Protein AF-A0A1C3NW11-F1 (afdb_monomer)

Organism: NCBI:txid1839754

Sequence (245 aa):
MGSASTLVVVQAPRAPGQPPSPARSGRFVLVGNVAFMTNDHLDEQGNGALAIGLLNRHRTLSWVVPQPGGADSVARKGLLDLLPDRVLLACLQLGLAVVVLALWRARRLGPPVPEPLPVVVRAAETVEGRGRLYAAAQARDLAAATLRAAERGRLTERLGLPAQARPTRPGDAGQPEPDPTALVASVATRTGRSPVEIRSLLYGSGMSQDTPTTGGMIPTEGVSDEALVALVDQLDALDRQVAAG

Structure (mmCIF, N/CA/C/O backbone):
data_AF-A0A1C3NW11-F1
#
_entry.id   AF-A0A1C3NW11-F1
#
loop_
_atom_site.group_PDB
_atom_site.id
_atom_site.type_symbol
_atom_site.label_atom_id
_atom_site.label_alt_id
_atom_site.label_comp_id
_atom_site.label_asym_id
_atom_site.label_entity_id
_atom_site.label_seq_id
_atom_site.pdbx_PDB_ins_code
_atom_site.Cartn_x
_atom_site.Cartn_y
_atom_site.Cartn_z
_atom_site.occupancy
_atom_site.B_iso_or_equiv
_atom_site.auth_seq_id
_atom_site.auth_comp_id
_atom_site.auth_asym_id
_atom_site.auth_atom_id
_atom_site.pdbx_PDB_model_num
ATOM 1 N N . MET A 1 1 ? 22.819 -30.435 -37.097 1.00 40.03 1 MET A N 1
ATOM 2 C CA . MET A 1 1 ? 23.573 -29.165 -36.993 1.00 40.03 1 MET A CA 1
ATOM 3 C C . MET A 1 1 ? 23.798 -28.669 -38.413 1.00 40.03 1 MET A C 1
ATOM 5 O O . MET A 1 1 ? 24.207 -29.462 -39.249 1.00 40.03 1 MET A O 1
ATOM 9 N N . GLY A 1 2 ? 23.323 -27.460 -38.721 1.00 36.84 2 GLY A N 1
ATOM 10 C CA . GLY A 1 2 ? 22.972 -27.026 -40.079 1.00 36.84 2 GLY A CA 1
ATOM 11 C C . GLY A 1 2 ? 24.163 -26.811 -41.014 1.00 36.84 2 GLY A C 1
ATOM 12 O O . GLY A 1 2 ? 25.100 -26.099 -40.672 1.00 36.84 2 GLY A O 1
ATOM 13 N N . SER A 1 3 ? 24.088 -27.398 -42.211 1.00 37.81 3 SER A N 1
ATOM 14 C CA . SER A 1 3 ? 24.971 -27.072 -43.335 1.00 37.81 3 SER A CA 1
ATOM 15 C C . SER A 1 3 ? 24.610 -25.680 -43.851 1.00 37.81 3 SER A C 1
ATOM 17 O O . SER A 1 3 ? 23.589 -25.500 -44.512 1.00 37.81 3 SER A O 1
ATOM 19 N N . ALA A 1 4 ? 25.423 -24.683 -43.512 1.00 37.38 4 ALA A N 1
ATOM 20 C CA . ALA A 1 4 ? 25.338 -23.360 -44.109 1.00 37.38 4 ALA A CA 1
ATOM 21 C C . ALA A 1 4 ? 26.010 -23.415 -45.487 1.00 37.38 4 ALA A C 1
ATOM 23 O O . ALA A 1 4 ? 27.235 -23.396 -45.600 1.00 37.38 4 ALA A O 1
ATOM 24 N N . SER A 1 5 ? 25.205 -23.526 -46.544 1.00 36.78 5 SER A N 1
ATOM 25 C CA . SER A 1 5 ? 25.676 -23.324 -47.913 1.00 36.78 5 SER A CA 1
ATOM 26 C C . SER A 1 5 ? 26.014 -21.845 -48.100 1.00 36.78 5 SER A C 1
ATOM 28 O O . SER A 1 5 ? 25.149 -21.027 -48.407 1.00 36.78 5 SER A O 1
ATOM 30 N N . THR A 1 6 ? 27.272 -21.482 -47.867 1.00 44.41 6 THR A N 1
ATOM 31 C CA . THR A 1 6 ? 27.741 -20.101 -48.011 1.00 44.41 6 THR A CA 1
ATOM 32 C C . THR A 1 6 ? 28.197 -19.866 -49.448 1.00 44.41 6 THR A C 1
ATOM 34 O O . THR A 1 6 ? 29.311 -20.209 -49.837 1.00 44.41 6 THR A O 1
ATOM 37 N N . LEU A 1 7 ? 27.325 -19.261 -50.254 1.00 40.53 7 LEU A N 1
ATOM 38 C CA . LEU A 1 7 ? 27.676 -18.728 -51.568 1.00 40.53 7 LEU A CA 1
ATOM 39 C C . LEU A 1 7 ? 28.425 -17.398 -51.372 1.00 40.53 7 LEU A C 1
ATOM 41 O O . LEU A 1 7 ? 27.804 -16.350 -51.211 1.00 40.53 7 LEU A O 1
ATOM 45 N N . VAL A 1 8 ? 29.760 -17.423 -51.378 1.00 47.06 8 VAL A N 1
ATOM 46 C CA . VAL A 1 8 ? 30.560 -16.187 -51.364 1.00 47.06 8 VAL A CA 1
ATOM 47 C C . VAL A 1 8 ? 30.744 -15.700 -52.800 1.00 47.06 8 VAL A C 1
ATOM 49 O O . VAL A 1 8 ? 31.623 -16.162 -53.524 1.00 47.06 8 VAL A O 1
ATOM 52 N N . VAL A 1 9 ? 29.913 -14.748 -53.225 1.00 47.38 9 VAL A N 1
ATOM 53 C CA . VAL A 1 9 ? 30.152 -13.984 -54.458 1.00 47.38 9 VAL A CA 1
ATOM 54 C C . VAL A 1 9 ? 30.923 -12.727 -54.079 1.00 47.38 9 VAL A C 1
ATOM 56 O O . VAL A 1 9 ? 30.343 -11.738 -53.640 1.00 47.38 9 VAL A O 1
ATOM 59 N N . VAL A 1 10 ? 32.245 -12.761 -54.243 1.00 47.94 10 VAL A N 1
ATOM 60 C CA . VAL A 1 10 ? 33.072 -11.554 -54.130 1.00 47.94 10 VAL A CA 1
ATOM 61 C C . VAL A 1 10 ? 32.900 -10.749 -55.416 1.00 47.94 10 VAL A C 1
ATOM 63 O O . VAL A 1 10 ? 33.497 -11.062 -56.446 1.00 47.94 10 VAL A O 1
ATOM 66 N N . GLN A 1 11 ? 32.059 -9.716 -55.382 1.00 49.75 11 GLN A N 1
ATOM 67 C CA . GLN A 1 11 ? 32.079 -8.690 -56.422 1.00 49.75 11 GLN A CA 1
ATOM 68 C C . GLN A 1 11 ? 33.312 -7.806 -56.209 1.00 49.75 11 GLN A C 1
ATOM 70 O O . GLN A 1 11 ? 33.545 -7.312 -55.108 1.00 49.75 11 GLN A O 1
ATOM 75 N N . ALA A 1 12 ? 34.120 -7.625 -57.257 1.00 48.25 12 ALA A N 1
ATOM 76 C CA . ALA A 1 12 ? 35.279 -6.738 -57.206 1.00 48.25 12 ALA A CA 1
ATOM 77 C C . ALA A 1 12 ? 34.855 -5.303 -56.820 1.00 48.25 12 ALA A C 1
ATOM 79 O O . ALA A 1 12 ? 33.779 -4.860 -57.238 1.00 48.25 12 ALA A O 1
ATOM 80 N N . PRO A 1 13 ? 35.679 -4.567 -56.050 1.00 44.88 13 PRO A N 1
ATOM 81 C CA . PRO A 1 13 ? 35.348 -3.219 -55.600 1.00 44.88 13 PRO A CA 1
ATOM 82 C C . PRO A 1 13 ? 35.091 -2.286 -56.791 1.00 44.88 13 PRO A C 1
ATOM 84 O O . PRO A 1 13 ? 35.867 -2.224 -57.746 1.00 44.88 13 PRO A O 1
ATOM 87 N N . ARG A 1 14 ? 33.963 -1.572 -56.736 1.00 51.31 14 ARG A N 1
ATOM 88 C CA . ARG A 1 14 ? 33.485 -0.660 -57.780 1.00 51.31 14 ARG A CA 1
ATOM 89 C C . ARG A 1 14 ? 34.053 0.740 -57.548 1.00 51.31 14 ARG A C 1
ATOM 91 O O . ARG A 1 14 ? 33.869 1.297 -56.472 1.00 51.31 14 ARG A O 1
ATOM 98 N N . ALA A 1 15 ? 34.666 1.340 -58.565 1.00 49.28 15 ALA A N 1
ATOM 99 C CA . ALA A 1 15 ? 34.925 2.778 -58.560 1.00 49.28 15 ALA A CA 1
ATOM 100 C C . ALA A 1 15 ? 33.611 3.546 -58.839 1.00 49.28 15 ALA A C 1
ATOM 102 O O . ALA A 1 15 ? 32.848 3.138 -59.728 1.00 49.28 15 ALA A O 1
ATOM 103 N N . PRO A 1 16 ? 33.306 4.630 -58.103 1.00 49.56 16 PRO A N 1
ATOM 104 C CA . PRO A 1 16 ? 32.099 5.420 -58.337 1.00 49.56 16 PRO A CA 1
ATOM 105 C C . PRO A 1 16 ? 32.118 6.022 -59.753 1.00 49.56 16 PRO A C 1
ATOM 107 O O . PRO A 1 16 ? 33.090 6.656 -60.147 1.00 49.56 16 PRO A O 1
ATOM 110 N N . GLY A 1 17 ? 31.049 5.796 -60.527 1.00 62.94 17 GLY A N 1
ATOM 111 C CA . GLY A 1 17 ? 30.887 6.318 -61.895 1.00 62.94 17 GLY A CA 1
ATOM 112 C C . GLY A 1 17 ? 31.085 5.310 -63.037 1.00 62.94 17 GLY A C 1
ATOM 113 O O . GLY A 1 17 ? 30.777 5.635 -64.180 1.00 62.94 17 GLY A O 1
ATOM 114 N N . GLN A 1 18 ? 31.524 4.075 -62.767 1.00 60.81 18 GLN A N 1
ATOM 115 C CA . GLN A 1 18 ? 31.670 3.067 -63.826 1.00 60.81 18 GLN A CA 1
ATOM 116 C C . GLN A 1 18 ? 30.289 2.499 -64.249 1.00 60.81 18 GLN A C 1
ATOM 118 O O . GLN A 1 18 ? 29.561 1.984 -63.378 1.00 60.81 18 GLN A O 1
ATOM 123 N N . PRO A 1 19 ? 29.914 2.529 -65.549 1.00 64.62 19 PRO A N 1
ATOM 124 C CA . PRO A 1 19 ? 28.723 1.834 -66.043 1.00 64.62 19 PRO A CA 1
ATOM 125 C C . PRO A 1 19 ? 28.834 0.326 -65.761 1.00 64.62 19 PRO A C 1
ATOM 127 O O . PRO A 1 19 ? 29.953 -0.194 -65.663 1.00 64.62 19 PRO A O 1
ATOM 130 N N . PRO A 1 20 ? 27.707 -0.392 -65.580 1.00 62.56 20 PRO A N 1
ATOM 131 C CA . PRO A 1 20 ? 27.746 -1.831 -65.350 1.00 62.56 20 PRO A CA 1
ATOM 132 C C . PRO A 1 20 ? 28.526 -2.487 -66.491 1.00 62.56 20 PRO A C 1
ATOM 134 O O . PRO A 1 20 ? 28.159 -2.367 -67.657 1.00 62.56 20 PRO A O 1
ATOM 137 N N . SER A 1 21 ? 29.639 -3.145 -66.156 1.00 57.56 21 SER A N 1
ATOM 138 C CA . SER A 1 21 ? 30.329 -3.978 -67.138 1.00 57.56 21 SER A CA 1
ATOM 139 C C . SER A 1 21 ? 29.354 -5.073 -67.577 1.00 57.56 21 SER A C 1
ATOM 141 O O . SER A 1 21 ? 28.664 -5.618 -66.708 1.00 57.56 21 SER A O 1
ATOM 143 N N . PRO A 1 22 ? 29.272 -5.410 -68.878 1.00 59.81 22 PRO A N 1
ATOM 144 C CA . PRO A 1 22 ? 28.479 -6.552 -69.315 1.00 59.81 22 PRO A CA 1
ATOM 145 C C . PRO A 1 22 ? 28.893 -7.763 -68.479 1.00 59.81 22 PRO A C 1
ATOM 147 O O . PRO A 1 22 ? 30.085 -7.925 -68.198 1.00 59.81 22 PRO A O 1
ATOM 150 N N . ALA A 1 23 ? 27.914 -8.554 -68.027 1.00 61.38 23 ALA A N 1
ATOM 151 C CA . ALA A 1 23 ? 28.154 -9.732 -67.206 1.00 61.38 23 ALA A CA 1
ATOM 152 C C . ALA A 1 23 ? 29.235 -10.581 -67.882 1.00 61.38 23 ALA A C 1
ATOM 154 O O . ALA A 1 23 ? 28.987 -11.224 -68.902 1.00 61.38 23 ALA A O 1
ATOM 155 N N . ARG A 1 24 ? 30.469 -10.529 -67.364 1.00 58.72 24 ARG A N 1
ATOM 156 C CA . ARG A 1 24 ? 31.527 -11.395 -67.874 1.00 58.72 24 ARG A CA 1
ATOM 157 C C . ARG A 1 24 ? 31.055 -12.811 -67.609 1.00 58.72 24 ARG A C 1
ATOM 159 O O . ARG A 1 24 ? 30.696 -13.132 -66.477 1.00 58.72 24 ARG A O 1
ATOM 166 N N . SER A 1 25 ? 31.053 -13.642 -68.643 1.00 61.06 25 SER A N 1
ATOM 167 C CA . SER A 1 25 ? 30.819 -15.074 -68.517 1.00 61.06 25 SER A CA 1
ATOM 168 C C . SER A 1 25 ? 31.905 -15.666 -67.613 1.00 61.06 25 SER A C 1
ATOM 170 O O . SER A 1 25 ? 33.011 -15.971 -68.059 1.00 61.06 25 SER A O 1
ATOM 172 N N . GLY A 1 26 ? 31.614 -15.741 -66.318 1.00 66.38 26 GLY A N 1
ATOM 173 C CA . GLY A 1 26 ? 32.449 -16.357 -65.300 1.00 66.38 26 GLY A CA 1
ATOM 174 C C . GLY A 1 26 ? 31.876 -17.716 -64.934 1.00 66.38 26 GLY A C 1
ATOM 175 O O . GLY A 1 26 ? 30.660 -17.897 -64.881 1.00 66.38 26 GLY A O 1
ATOM 176 N N . ARG A 1 27 ? 32.746 -18.693 -64.690 1.00 65.69 27 ARG A N 1
ATOM 177 C CA . ARG A 1 27 ? 32.327 -19.973 -64.122 1.00 65.69 27 ARG A CA 1
ATOM 178 C C . ARG A 1 27 ? 32.244 -19.812 -62.608 1.00 65.69 27 ARG A C 1
ATOM 180 O O . ARG A 1 27 ? 33.248 -19.493 -61.981 1.00 65.69 27 ARG A O 1
ATOM 187 N N . PHE A 1 28 ? 31.073 -20.071 -62.042 1.00 71.31 28 PHE A N 1
ATOM 188 C CA . PHE A 1 28 ? 30.886 -20.165 -60.599 1.00 71.31 28 PHE A CA 1
ATOM 189 C C . PHE A 1 28 ? 30.916 -21.635 -60.196 1.00 71.31 28 PHE A C 1
ATOM 191 O O . PHE A 1 28 ? 30.210 -22.457 -60.780 1.00 71.31 28 PHE A O 1
ATOM 198 N N . VAL A 1 29 ? 31.759 -21.970 -59.224 1.00 74.06 29 VAL A N 1
ATOM 199 C CA . VAL A 1 29 ? 31.780 -23.294 -58.600 1.00 74.06 29 VAL A CA 1
ATOM 200 C C . VAL A 1 29 ? 31.130 -23.141 -57.235 1.00 74.06 29 VAL A C 1
ATOM 202 O O . VAL A 1 29 ? 31.659 -22.441 -56.375 1.00 74.06 29 VAL A O 1
ATOM 205 N N . LEU A 1 30 ? 29.962 -23.755 -57.055 1.00 78.44 30 LEU A N 1
ATOM 206 C CA . LEU A 1 30 ? 29.310 -23.815 -55.754 1.00 78.44 30 LEU A CA 1
ATOM 207 C C . LEU A 1 30 ? 29.921 -24.969 -54.964 1.00 78.44 30 LEU A C 1
ATOM 209 O O . LEU A 1 30 ? 29.835 -26.127 -55.372 1.00 78.44 30 LEU A O 1
ATOM 213 N N . VAL A 1 31 ? 30.527 -24.642 -53.831 1.00 78.38 31 VAL A N 1
ATOM 214 C CA . VAL A 1 31 ? 31.065 -25.623 -52.895 1.00 78.38 31 VAL A CA 1
ATOM 215 C C . VAL A 1 31 ? 30.057 -25.781 -51.762 1.00 78.38 31 VAL A C 1
ATOM 217 O O . VAL A 1 31 ? 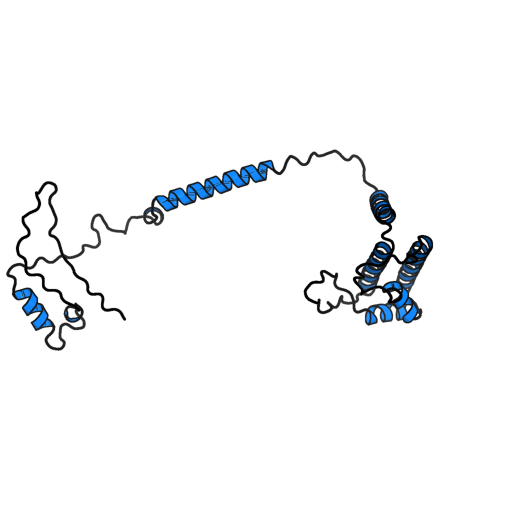29.762 -24.825 -51.051 1.00 78.38 31 VAL A O 1
ATOM 220 N N . GLY A 1 32 ? 29.499 -26.985 -51.614 1.00 79.00 32 GLY A N 1
ATOM 221 C CA . GLY A 1 32 ? 28.473 -27.262 -50.603 1.00 79.00 32 GLY A CA 1
ATOM 222 C C . GLY A 1 32 ? 29.004 -27.248 -49.168 1.00 79.00 32 GLY A C 1
ATOM 223 O O . GLY A 1 32 ? 28.256 -26.938 -48.246 1.00 79.00 32 GLY A O 1
ATOM 224 N N . ASN A 1 33 ? 30.293 -27.550 -48.986 1.00 81.38 33 ASN A N 1
ATOM 225 C CA . ASN A 1 33 ? 30.964 -27.535 -47.693 1.00 81.38 33 ASN A CA 1
ATOM 226 C C . ASN A 1 33 ? 32.426 -27.099 -47.859 1.00 81.38 33 ASN A C 1
ATOM 228 O O . ASN A 1 33 ? 33.166 -27.704 -48.629 1.00 81.38 33 ASN A O 1
ATOM 232 N N . VAL A 1 34 ? 32.832 -26.063 -47.128 1.00 82.12 34 VAL A N 1
ATOM 233 C CA . VAL A 1 34 ? 34.192 -25.496 -47.158 1.00 82.12 34 VAL A CA 1
ATOM 234 C C . VAL A 1 34 ? 35.112 -26.061 -46.069 1.00 82.12 34 VAL A C 1
ATOM 236 O O . VAL A 1 34 ? 36.268 -25.659 -45.992 1.00 82.12 34 VAL A O 1
ATOM 239 N N . ALA A 1 35 ? 34.635 -26.998 -45.241 1.00 83.75 35 ALA A N 1
ATOM 240 C CA . ALA A 1 35 ? 35.405 -27.586 -44.141 1.00 83.75 35 ALA A CA 1
ATOM 241 C C . ALA A 1 35 ? 36.703 -28.260 -44.612 1.00 83.75 35 ALA A C 1
ATOM 243 O O . ALA A 1 35 ? 37.714 -28.157 -43.938 1.00 83.75 35 ALA A O 1
ATOM 244 N N . PHE A 1 36 ? 36.723 -28.860 -45.806 1.00 83.56 36 PHE A N 1
ATOM 245 C CA . PHE A 1 36 ? 37.946 -29.458 -46.361 1.00 83.56 36 PHE A CA 1
ATOM 246 C C . PHE A 1 36 ? 39.063 -28.431 -46.648 1.00 83.56 36 PHE A C 1
ATOM 248 O O . PHE A 1 36 ? 40.200 -28.812 -46.908 1.00 83.56 36 PHE A O 1
ATOM 255 N N . MET A 1 37 ? 38.742 -27.131 -46.643 1.00 83.56 37 MET A N 1
ATOM 256 C CA . MET A 1 37 ? 39.686 -26.032 -46.869 1.00 83.56 37 MET A CA 1
ATOM 257 C C . MET A 1 37 ? 40.155 -25.379 -45.556 1.00 83.56 37 MET A C 1
ATOM 259 O O . MET A 1 37 ? 40.847 -24.362 -45.610 1.00 83.56 37 MET A O 1
ATOM 263 N N . THR A 1 38 ? 39.766 -25.905 -44.387 1.00 84.00 38 THR A N 1
ATOM 264 C CA . THR A 1 38 ? 40.255 -25.426 -43.085 1.00 84.00 38 THR A CA 1
ATOM 265 C C . THR A 1 38 ? 41.542 -26.144 -42.688 1.00 84.00 38 THR A C 1
ATOM 267 O O . THR A 1 38 ? 41.811 -27.258 -43.134 1.00 84.00 38 THR A O 1
ATOM 270 N N . ASN A 1 39 ? 42.342 -25.504 -41.828 1.00 85.19 39 ASN A N 1
ATOM 271 C CA . ASN A 1 39 ? 43.624 -26.053 -41.368 1.00 85.19 39 ASN A CA 1
ATOM 272 C C . ASN A 1 39 ? 43.483 -27.439 -40.723 1.00 85.19 39 ASN A C 1
ATOM 274 O O . ASN A 1 39 ? 44.405 -28.237 -40.818 1.00 85.19 39 ASN A O 1
ATOM 278 N N . ASP A 1 40 ? 42.333 -27.715 -40.108 1.00 87.69 40 ASP A N 1
ATOM 279 C CA . ASP A 1 40 ? 42.090 -28.947 -39.360 1.00 87.69 40 ASP A CA 1
ATOM 280 C C . ASP A 1 40 ? 41.889 -30.180 -40.254 1.00 87.69 40 ASP A C 1
ATOM 282 O O . ASP A 1 40 ? 42.031 -31.289 -39.765 1.00 87.69 40 ASP A O 1
ATOM 286 N N . HIS A 1 41 ? 41.501 -30.008 -41.526 1.00 87.75 41 HIS A N 1
ATOM 287 C CA . HIS A 1 41 ? 41.124 -31.126 -42.414 1.00 87.75 41 HIS A CA 1
ATOM 288 C C . HIS A 1 41 ? 41.925 -31.140 -43.726 1.00 87.75 41 HIS A C 1
ATOM 290 O O . HIS A 1 41 ? 41.585 -31.874 -44.657 1.00 87.75 41 HIS A O 1
ATOM 296 N N . LEU A 1 42 ? 42.952 -30.297 -43.858 1.00 87.50 42 LEU A N 1
ATOM 297 C CA . LEU A 1 42 ? 43.646 -30.081 -45.131 1.00 87.50 42 LEU A CA 1
ATOM 298 C C . LEU A 1 42 ? 44.524 -31.275 -45.544 1.00 87.50 42 LEU A C 1
ATOM 300 O O . LEU A 1 42 ? 44.669 -31.563 -46.736 1.00 87.50 42 LEU A O 1
ATOM 304 N N . ASP A 1 43 ? 45.117 -31.954 -44.569 1.00 89.00 43 ASP A N 1
ATOM 305 C CA . ASP A 1 43 ? 45.996 -33.115 -44.730 1.00 89.00 43 ASP A CA 1
ATOM 306 C C . ASP A 1 43 ? 45.233 -34.447 -44.815 1.00 89.00 43 ASP A C 1
ATOM 308 O O . ASP A 1 43 ? 45.801 -35.479 -45.180 1.00 89.00 43 ASP A O 1
ATOM 312 N N . GLU A 1 44 ? 43.925 -34.427 -44.573 1.00 90.44 44 GLU A N 1
ATOM 313 C CA . GLU A 1 44 ? 43.071 -35.605 -44.641 1.00 90.44 44 GLU A CA 1
ATOM 314 C C . GLU A 1 44 ? 42.623 -35.918 -46.075 1.00 90.44 44 GLU A C 1
ATOM 316 O O . GLU A 1 44 ? 42.272 -35.027 -46.845 1.00 90.44 44 GLU A O 1
ATOM 321 N N . GLN A 1 45 ? 42.579 -37.209 -46.431 1.00 84.81 45 GLN A N 1
ATOM 322 C CA . GLN A 1 45 ? 41.862 -37.757 -47.603 1.00 84.81 45 GLN A CA 1
ATOM 323 C C . GLN A 1 45 ? 42.136 -37.062 -48.959 1.00 84.81 45 GLN A C 1
ATOM 325 O O . GLN A 1 45 ? 41.349 -37.179 -49.897 1.00 84.81 45 GLN A O 1
ATOM 330 N N . GLY A 1 46 ? 43.261 -36.352 -49.096 1.00 84.81 46 GLY A N 1
ATOM 331 C CA . GLY A 1 46 ? 43.595 -35.594 -50.306 1.00 84.81 46 GLY A CA 1
ATOM 332 C C . GLY A 1 46 ? 42.861 -34.254 -50.451 1.00 84.81 46 GLY A C 1
ATOM 333 O O . GLY A 1 46 ? 42.874 -33.674 -51.541 1.00 84.81 46 GLY A O 1
ATOM 334 N N . ASN A 1 47 ? 42.267 -33.727 -49.376 1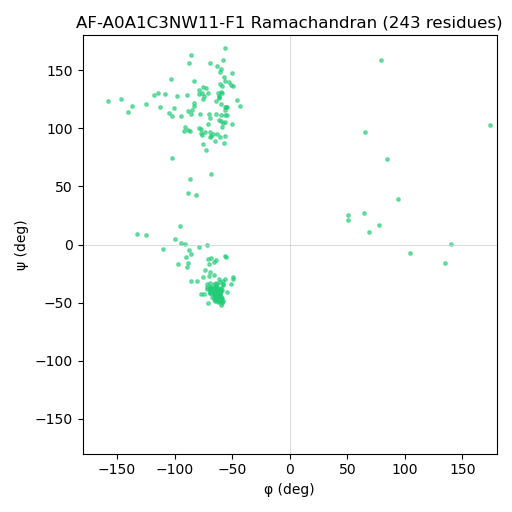.00 89.94 47 ASN A N 1
ATOM 335 C CA . ASN A 1 47 ? 41.567 -32.440 -49.346 1.00 89.94 47 ASN A CA 1
ATOM 336 C C . ASN A 1 47 ? 42.447 -31.281 -49.837 1.00 89.94 47 ASN A C 1
ATOM 338 O O . ASN A 1 47 ? 41.991 -30.459 -50.634 1.00 89.94 47 ASN A O 1
ATOM 342 N N . GLY A 1 48 ? 43.730 -31.253 -49.466 1.00 87.44 48 GLY A N 1
ATOM 343 C CA . GLY A 1 48 ? 44.689 -30.271 -49.976 1.00 87.44 48 GLY A CA 1
ATOM 344 C C . GLY A 1 48 ? 44.909 -30.354 -51.491 1.00 87.44 48 GLY A C 1
ATOM 345 O O . GLY A 1 48 ? 44.939 -29.326 -52.168 1.00 87.44 48 GLY A O 1
ATOM 346 N N . ALA A 1 49 ? 44.986 -31.562 -52.057 1.00 89.50 49 ALA A N 1
ATOM 347 C CA . ALA A 1 49 ? 45.122 -31.746 -53.504 1.00 89.50 49 ALA A CA 1
ATOM 348 C C . ALA A 1 49 ? 43.847 -31.319 -54.252 1.00 89.50 49 ALA A C 1
ATOM 350 O O . ALA A 1 49 ? 43.935 -30.708 -55.319 1.00 89.50 49 ALA A O 1
ATOM 351 N N . LEU A 1 50 ? 42.669 -31.568 -53.669 1.00 87.19 50 LEU A N 1
ATOM 352 C CA . LEU A 1 50 ? 41.386 -31.086 -54.185 1.00 87.19 50 LEU A CA 1
ATOM 353 C C . LEU A 1 50 ? 41.299 -29.553 -54.140 1.00 87.19 50 LEU A C 1
ATOM 355 O O . LEU A 1 50 ? 40.956 -28.931 -55.147 1.00 87.19 50 LEU A O 1
ATOM 359 N N . ALA A 1 51 ? 41.647 -28.940 -53.005 1.00 86.31 51 ALA A N 1
ATOM 360 C CA . ALA A 1 51 ? 41.658 -27.489 -52.835 1.00 86.31 51 ALA A CA 1
ATOM 361 C C . ALA A 1 51 ? 42.602 -26.829 -53.849 1.00 86.31 51 ALA A C 1
ATOM 363 O O . ALA A 1 51 ? 42.187 -25.945 -54.601 1.00 86.31 51 ALA A O 1
ATOM 364 N N . ILE A 1 52 ? 43.841 -27.315 -53.959 1.00 86.94 52 ILE A N 1
ATOM 365 C CA . ILE A 1 52 ? 44.804 -26.814 -54.945 1.00 86.94 52 ILE A CA 1
ATOM 366 C C . ILE A 1 52 ? 44.303 -27.064 -56.369 1.00 86.94 52 ILE A C 1
ATOM 368 O O . ILE A 1 52 ? 44.422 -26.173 -57.199 1.00 86.94 52 ILE A O 1
ATOM 372 N N . GLY A 1 53 ? 43.692 -28.211 -56.675 1.00 86.12 53 GLY A N 1
ATOM 373 C CA . GLY A 1 53 ? 43.121 -28.486 -57.998 1.00 86.12 53 GLY A CA 1
ATOM 374 C C . GLY A 1 53 ? 42.016 -27.501 -58.401 1.00 86.12 53 GLY A C 1
ATOM 375 O O . GLY A 1 53 ? 41.955 -27.075 -59.559 1.00 86.12 53 GLY A O 1
ATOM 376 N N . LEU A 1 54 ? 41.179 -27.088 -57.444 1.00 84.44 54 LEU A N 1
ATOM 377 C CA . LEU A 1 54 ? 40.152 -26.065 -57.651 1.00 84.44 54 LEU A CA 1
ATOM 378 C C . LEU A 1 54 ? 40.765 -24.672 -57.868 1.00 84.44 54 LEU A C 1
ATOM 380 O O . LEU A 1 54 ? 40.318 -23.947 -58.758 1.00 84.44 54 LEU A O 1
ATOM 384 N N . LEU A 1 55 ? 41.803 -24.312 -57.106 1.00 82.38 55 LEU A N 1
ATOM 385 C CA . LEU A 1 55 ? 42.455 -22.998 -57.189 1.00 82.38 55 LEU A CA 1
ATOM 386 C C . LEU A 1 55 ? 43.397 -22.870 -58.403 1.00 82.38 55 LEU A C 1
ATOM 388 O O . LEU A 1 55 ? 43.369 -21.863 -59.109 1.00 82.38 55 LEU A O 1
ATOM 392 N N . ASN A 1 56 ? 44.193 -23.901 -58.695 1.00 82.62 56 ASN A N 1
ATOM 393 C CA . ASN A 1 56 ? 45.218 -23.934 -59.751 1.00 82.62 56 ASN A CA 1
ATOM 394 C C . ASN A 1 56 ? 44.625 -23.835 -61.165 1.00 82.62 56 ASN A C 1
ATOM 396 O O . ASN A 1 56 ? 45.320 -23.542 -62.137 1.00 82.62 56 ASN A O 1
ATOM 400 N N . ARG A 1 57 ? 43.312 -24.043 -61.308 1.00 73.12 57 ARG A N 1
ATOM 401 C CA . ARG A 1 57 ? 42.624 -23.885 -62.594 1.00 73.12 57 ARG A CA 1
ATOM 402 C C . ARG A 1 57 ? 42.559 -22.429 -63.069 1.00 73.12 57 ARG A C 1
ATOM 404 O O . ARG A 1 57 ? 42.220 -22.186 -64.229 1.00 73.12 57 ARG A O 1
ATOM 411 N N . HIS A 1 58 ? 42.898 -21.473 -62.202 1.00 70.38 58 HIS A N 1
ATOM 412 C CA . HIS A 1 58 ? 42.895 -20.045 -62.486 1.00 70.38 58 HIS A CA 1
ATOM 413 C C . HIS A 1 58 ? 44.306 -19.456 -62.354 1.00 70.38 58 HIS A C 1
ATOM 415 O O . HIS A 1 58 ? 44.964 -19.610 -61.332 1.00 70.38 58 HIS A O 1
ATOM 421 N N . ARG A 1 59 ? 44.769 -18.728 -63.383 1.00 67.31 59 ARG A N 1
ATOM 422 C CA . ARG A 1 59 ? 46.099 -18.082 -63.387 1.00 67.31 59 ARG A CA 1
ATOM 423 C C . ARG A 1 59 ? 46.218 -16.889 -62.431 1.00 67.31 59 ARG A C 1
ATOM 425 O O . ARG A 1 59 ? 47.319 -16.396 -62.215 1.00 67.31 59 ARG A O 1
ATOM 432 N N . THR A 1 60 ? 45.106 -16.395 -61.891 1.00 71.56 60 THR A N 1
ATOM 433 C CA . THR A 1 60 ? 45.078 -15.222 -61.016 1.00 71.56 60 THR A CA 1
ATOM 434 C C . THR A 1 60 ? 44.155 -15.508 -59.845 1.00 71.56 60 THR A C 1
ATOM 436 O O . THR A 1 60 ? 42.966 -15.753 -60.039 1.00 71.56 60 THR A O 1
ATOM 439 N N . LEU A 1 61 ? 44.715 -15.479 -58.638 1.00 76.44 61 LEU A N 1
ATOM 440 C CA . LEU A 1 61 ? 43.995 -15.669 -57.385 1.00 76.44 61 LEU A CA 1
ATOM 441 C C . LEU A 1 61 ? 44.010 -14.346 -56.620 1.00 76.44 61 LEU A C 1
ATOM 443 O O . LEU A 1 61 ? 45.077 -13.831 -56.289 1.00 76.44 61 LEU A O 1
ATOM 447 N N . SER A 1 62 ? 42.831 -13.782 -56.361 1.00 76.31 62 SER A N 1
ATOM 448 C CA . SER A 1 62 ? 42.682 -12.596 -55.517 1.00 76.31 62 SER A CA 1
ATOM 449 C C . SER A 1 62 ? 42.367 -13.028 -54.090 1.00 76.31 62 SER A C 1
ATOM 451 O O . SER A 1 62 ? 41.272 -13.523 -53.817 1.00 76.31 62 SER A O 1
ATOM 453 N N . TRP A 1 63 ? 43.314 -12.831 -53.180 1.00 71.00 63 TRP A N 1
ATOM 454 C CA . TRP A 1 63 ? 43.117 -13.108 -51.763 1.00 71.00 63 TRP A CA 1
ATOM 455 C C . TRP A 1 63 ? 42.458 -11.909 -51.087 1.00 71.00 63 TRP A C 1
ATOM 457 O O . TRP A 1 63 ? 43.037 -10.826 -51.025 1.00 71.00 63 TRP A O 1
ATOM 467 N N . VAL A 1 64 ? 41.238 -12.101 -50.583 1.00 69.94 64 VAL A N 1
ATOM 468 C CA . VAL A 1 64 ? 40.571 -11.112 -49.732 1.00 69.94 64 VAL A CA 1
ATOM 469 C C . VAL A 1 64 ? 40.928 -11.436 -48.290 1.00 69.94 64 VAL A C 1
ATOM 471 O O . VAL A 1 64 ? 40.369 -12.355 -47.698 1.00 69.94 64 VAL A O 1
ATOM 474 N N . VAL A 1 65 ? 41.879 -10.693 -47.733 1.00 73.62 65 VAL A N 1
ATOM 475 C CA . VAL A 1 65 ? 42.168 -10.742 -46.299 1.00 73.62 65 VAL A CA 1
ATOM 476 C C . VAL A 1 65 ? 41.253 -9.723 -45.617 1.00 73.62 65 VAL A C 1
ATOM 478 O O . VAL A 1 65 ? 41.397 -8.527 -45.890 1.00 73.62 65 VAL A O 1
ATOM 481 N N . PRO A 1 66 ? 40.303 -10.142 -44.760 1.00 60.38 66 PRO A N 1
ATOM 482 C CA . PRO A 1 66 ? 39.544 -9.197 -43.957 1.00 60.38 66 PRO A CA 1
ATOM 483 C C . PRO A 1 66 ? 40.524 -8.500 -43.013 1.00 60.38 66 PRO A C 1
ATOM 485 O O . PRO A 1 66 ? 41.111 -9.134 -42.143 1.00 60.38 66 PRO A O 1
ATOM 488 N N . GLN A 1 67 ? 40.750 -7.205 -43.218 1.00 56.41 67 GLN A N 1
ATOM 489 C CA . GLN A 1 67 ? 41.576 -6.402 -42.322 1.00 56.41 67 GLN A CA 1
ATOM 490 C C . GLN A 1 67 ? 40.746 -6.066 -41.074 1.00 56.41 67 GLN A C 1
ATOM 492 O O . GLN A 1 67 ? 39.772 -5.312 -41.192 1.00 56.41 67 GLN A O 1
ATOM 497 N N . PRO A 1 68 ? 41.086 -6.588 -39.881 1.00 47.97 68 PRO A N 1
ATOM 498 C CA . PRO A 1 68 ? 40.455 -6.136 -38.650 1.00 47.97 68 PRO A CA 1
ATOM 499 C C . PRO A 1 68 ? 40.931 -4.701 -38.383 1.00 47.97 68 PRO A C 1
ATOM 501 O O . PRO A 1 68 ? 42.034 -4.492 -37.891 1.00 47.97 68 PRO A O 1
ATOM 504 N N . GLY A 1 69 ? 40.140 -3.701 -38.781 1.00 51.69 69 GLY A N 1
ATOM 505 C CA . GLY A 1 69 ? 40.542 -2.291 -38.664 1.00 51.69 69 GLY A CA 1
ATOM 506 C C . GLY A 1 69 ? 40.170 -1.369 -39.827 1.00 51.69 69 GLY A C 1
ATOM 507 O O . GLY A 1 69 ? 40.484 -0.184 -39.756 1.00 51.69 69 GLY A O 1
ATOM 508 N N . GLY A 1 70 ? 39.503 -1.859 -40.882 1.00 48.50 70 GLY A N 1
ATOM 509 C CA . GLY A 1 70 ? 38.936 -0.986 -41.924 1.00 48.50 70 GLY A CA 1
ATOM 510 C C . GLY A 1 70 ? 37.971 0.058 -41.340 1.00 48.50 70 GLY A C 1
ATOM 511 O O . GLY A 1 70 ? 37.591 -0.038 -40.176 1.00 48.50 70 GLY A O 1
ATOM 512 N N . ALA A 1 71 ? 37.551 1.056 -42.121 1.00 50.03 71 ALA A N 1
ATOM 513 C CA . ALA A 1 71 ? 36.644 2.125 -41.664 1.00 50.03 71 ALA A CA 1
ATOM 514 C C . ALA A 1 71 ? 35.305 1.626 -41.057 1.00 50.03 71 ALA A C 1
ATOM 516 O O . ALA A 1 71 ? 34.614 2.391 -40.391 1.00 50.03 71 ALA A O 1
ATOM 517 N N . ASP A 1 72 ? 35.007 0.330 -41.197 1.00 51.81 72 ASP A N 1
ATOM 518 C CA . ASP A 1 72 ? 33.902 -0.394 -40.560 1.00 51.81 72 ASP A CA 1
ATOM 519 C C . ASP A 1 72 ? 34.301 -1.124 -39.256 1.00 51.81 72 ASP A C 1
ATOM 521 O O . ASP A 1 72 ? 33.597 -2.015 -38.775 1.00 51.81 72 ASP A O 1
ATOM 525 N N . SER A 1 73 ? 35.448 -0.791 -38.662 1.00 47.19 73 SER A N 1
ATOM 526 C CA . SER A 1 73 ? 35.915 -1.401 -37.419 1.00 47.19 73 SER A CA 1
ATOM 527 C C . SER A 1 73 ? 35.050 -0.960 -36.237 1.00 47.19 73 SER A C 1
ATOM 529 O O . SER A 1 73 ? 35.072 0.179 -35.778 1.00 47.19 73 SER A O 1
ATOM 531 N N . VAL A 1 74 ? 34.310 -1.932 -35.704 1.00 53.94 74 VAL A N 1
ATOM 532 C CA . VAL A 1 74 ? 33.409 -1.855 -34.537 1.00 53.94 74 VAL A CA 1
ATOM 533 C C . VAL A 1 74 ? 34.114 -1.356 -33.258 1.00 53.94 74 VAL A C 1
ATOM 535 O O . VAL A 1 74 ? 33.467 -1.004 -32.280 1.00 53.94 74 VAL A O 1
ATOM 538 N N . ALA A 1 75 ? 35.444 -1.243 -33.263 1.00 51.16 75 ALA A N 1
ATOM 539 C CA . ALA A 1 75 ? 36.269 -0.958 -32.092 1.00 51.16 75 ALA A CA 1
ATOM 540 C C . ALA A 1 75 ? 36.190 0.485 -31.547 1.00 51.16 75 ALA A C 1
ATOM 542 O O . ALA A 1 75 ? 36.851 0.788 -30.556 1.00 51.16 75 ALA A O 1
ATOM 543 N N . ARG A 1 76 ? 35.403 1.386 -32.154 1.00 50.12 76 ARG A N 1
ATOM 544 C CA . ARG A 1 76 ? 35.213 2.760 -31.641 1.00 50.12 76 ARG A CA 1
ATOM 545 C C . ARG A 1 76 ? 33.765 3.244 -31.563 1.00 50.12 76 ARG A C 1
ATOM 547 O O . ARG A 1 76 ? 33.548 4.416 -31.276 1.00 50.12 76 ARG A O 1
ATOM 554 N N . LYS A 1 77 ? 32.787 2.363 -31.775 1.00 54.47 77 LYS A N 1
ATOM 555 C CA . LYS A 1 77 ? 31.376 2.687 -31.543 1.00 54.47 77 LYS A CA 1
ATOM 556 C C . LYS A 1 77 ? 31.064 2.428 -30.073 1.00 54.47 77 LYS A C 1
ATOM 558 O O . LYS A 1 77 ? 31.140 1.293 -29.610 1.00 54.47 77 LYS A O 1
ATOM 563 N N . GLY A 1 78 ? 30.792 3.493 -29.316 1.00 63.97 78 GLY A N 1
ATOM 564 C CA . GLY A 1 78 ? 30.306 3.364 -27.940 1.00 63.97 78 GLY A CA 1
ATOM 565 C C . GLY A 1 78 ? 29.014 2.545 -27.916 1.00 63.97 78 GLY A C 1
ATOM 566 O O . GLY A 1 78 ? 28.332 2.457 -28.927 1.00 63.97 78 GLY A O 1
ATOM 567 N N . LEU A 1 79 ? 28.641 1.950 -26.781 1.00 61.53 79 LEU A N 1
ATOM 568 C CA . LEU A 1 79 ? 27.435 1.106 -26.691 1.00 61.53 79 LEU A CA 1
ATOM 569 C C . LEU A 1 79 ? 26.170 1.789 -27.247 1.00 61.53 79 LEU A C 1
ATOM 571 O O . LEU A 1 79 ? 25.341 1.133 -27.863 1.00 61.53 79 LEU A O 1
ATOM 575 N N . LEU A 1 80 ? 26.061 3.111 -27.091 1.00 62.62 80 LEU A N 1
ATOM 576 C CA . LEU A 1 80 ? 24.973 3.936 -27.633 1.00 62.62 80 LEU A CA 1
ATOM 577 C C . LEU A 1 80 ? 24.988 4.069 -29.164 1.00 62.62 80 LEU A C 1
ATOM 579 O O . LEU A 1 80 ? 23.953 4.309 -29.764 1.00 62.62 80 LEU A O 1
ATOM 583 N N . ASP A 1 81 ? 26.148 3.880 -29.777 1.00 66.62 81 ASP A N 1
ATOM 584 C CA . ASP A 1 81 ? 26.437 4.017 -31.208 1.00 66.62 81 ASP A CA 1
ATOM 585 C C . ASP A 1 81 ? 26.217 2.679 -31.958 1.00 66.62 81 ASP A C 1
ATOM 587 O O . ASP A 1 81 ? 26.213 2.615 -33.189 1.00 66.62 81 ASP A O 1
ATOM 591 N N . LEU A 1 82 ? 26.023 1.588 -31.199 1.00 69.31 82 LEU A N 1
ATOM 592 C CA . LEU A 1 82 ? 25.474 0.317 -31.685 1.00 69.31 82 LEU A CA 1
ATOM 593 C C . LEU A 1 82 ? 23.940 0.273 -31.614 1.00 69.31 82 LEU A C 1
ATOM 595 O O . LEU A 1 82 ? 23.330 -0.602 -32.234 1.00 69.31 82 LEU A O 1
ATOM 599 N N . LEU A 1 83 ? 23.303 1.174 -30.857 1.00 71.44 83 LEU A N 1
ATOM 600 C CA . LEU A 1 83 ? 21.848 1.237 -30.800 1.00 71.44 83 LEU A CA 1
ATOM 601 C C . LEU A 1 83 ? 21.320 1.953 -32.055 1.00 71.44 83 LEU A C 1
ATOM 603 O O . LEU A 1 83 ? 21.811 3.025 -32.394 1.00 71.44 83 LEU A O 1
ATOM 607 N N . PRO A 1 84 ? 20.293 1.411 -32.737 1.00 74.38 84 PRO A N 1
ATOM 608 C CA . PRO A 1 84 ? 19.622 2.132 -33.812 1.00 74.38 84 PRO A CA 1
ATOM 609 C C . PRO A 1 84 ? 19.090 3.476 -33.298 1.00 74.38 84 PRO A C 1
ATOM 611 O O . PRO A 1 84 ? 18.487 3.506 -32.223 1.00 74.38 84 PRO A O 1
ATOM 614 N N . ASP A 1 85 ? 19.176 4.545 -34.096 1.00 77.38 85 ASP A N 1
ATOM 615 C CA . ASP A 1 85 ? 18.654 5.886 -33.747 1.00 77.38 85 ASP A CA 1
ATOM 616 C C . ASP A 1 85 ? 17.201 5.858 -33.233 1.00 77.38 85 ASP A C 1
ATOM 618 O O . ASP A 1 85 ? 16.783 6.655 -32.391 1.00 77.38 85 ASP A O 1
ATOM 622 N N . ARG A 1 86 ? 16.418 4.877 -33.699 1.00 81.25 86 ARG A N 1
ATOM 623 C CA . ARG A 1 86 ? 15.035 4.633 -33.269 1.00 81.25 86 ARG A CA 1
ATOM 624 C C . ARG A 1 86 ? 14.903 4.315 -31.780 1.00 81.25 86 ARG A C 1
ATOM 626 O O . ARG A 1 86 ? 13.888 4.671 -31.190 1.00 81.25 86 ARG A O 1
ATOM 633 N N . VAL A 1 87 ? 15.890 3.659 -31.172 1.00 85.75 87 VAL A N 1
ATOM 634 C CA . VAL A 1 87 ? 15.869 3.338 -29.736 1.00 85.75 87 VAL A CA 1
ATOM 635 C C . VAL A 1 87 ? 16.080 4.603 -28.912 1.00 85.75 87 VAL A C 1
ATOM 637 O O . VAL A 1 87 ? 15.393 4.804 -27.916 1.00 85.75 87 VAL A O 1
ATOM 640 N N . LEU A 1 88 ? 16.951 5.502 -29.371 1.00 84.88 88 LEU A N 1
ATOM 641 C CA . LEU A 1 88 ? 17.156 6.811 -28.752 1.00 84.88 88 LEU A CA 1
ATOM 642 C C . LEU A 1 88 ? 15.868 7.651 -28.802 1.00 84.88 88 LEU A C 1
ATOM 644 O O . LEU A 1 88 ? 15.449 8.204 -27.783 1.00 84.88 88 LEU A O 1
ATOM 648 N N . LEU A 1 89 ? 15.182 7.656 -29.952 1.00 87.44 89 LEU A N 1
ATOM 649 C CA . LEU A 1 89 ? 13.861 8.279 -30.103 1.00 87.44 89 LEU A CA 1
ATOM 650 C C . LEU A 1 89 ? 12.801 7.640 -29.190 1.00 87.44 89 LEU A C 1
ATOM 652 O O . LEU A 1 89 ? 12.011 8.361 -28.583 1.00 87.44 89 LEU A O 1
ATOM 656 N N . ALA A 1 90 ? 12.797 6.312 -29.044 1.00 88.81 90 ALA A N 1
ATOM 657 C CA . ALA A 1 90 ? 11.878 5.608 -28.149 1.00 88.81 90 ALA A CA 1
ATOM 658 C C . ALA A 1 90 ? 12.135 5.944 -26.668 1.00 88.81 90 ALA A C 1
ATOM 660 O O . ALA A 1 90 ? 11.191 6.205 -25.924 1.00 88.81 90 ALA A O 1
ATOM 661 N N . CYS A 1 91 ? 13.400 6.011 -26.241 1.00 91.38 91 CYS A N 1
ATOM 662 C CA . CYS A 1 91 ? 13.767 6.441 -24.890 1.00 91.38 91 CYS A CA 1
ATOM 663 C C . CYS A 1 91 ? 13.330 7.885 -24.618 1.00 91.38 91 CYS A C 1
ATOM 665 O O . CYS A 1 91 ? 12.812 8.180 -23.541 1.00 91.38 91 CYS A O 1
ATOM 667 N N . LEU A 1 92 ? 13.482 8.775 -25.603 1.00 92.81 92 LEU A N 1
ATOM 668 C CA . LEU A 1 92 ? 13.024 10.160 -25.500 1.00 92.81 92 LEU A CA 1
ATOM 669 C C . LEU A 1 92 ? 11.495 10.239 -25.366 1.00 92.81 92 LEU A C 1
ATOM 671 O O . LEU A 1 92 ? 10.994 10.972 -24.514 1.00 92.81 92 LEU A O 1
ATOM 675 N N . GLN A 1 93 ? 10.751 9.448 -26.144 1.00 94.75 93 GLN A N 1
ATOM 676 C CA . GLN A 1 93 ? 9.291 9.343 -26.029 1.00 94.75 93 GLN A CA 1
ATOM 677 C C . GLN A 1 93 ? 8.855 8.801 -24.664 1.00 94.75 93 GLN A C 1
ATOM 679 O O . GLN A 1 93 ? 7.924 9.340 -24.065 1.00 94.75 93 GLN A O 1
ATOM 684 N N . LEU A 1 94 ? 9.539 7.776 -24.146 1.00 95.94 94 LEU A N 1
ATOM 685 C CA . LEU A 1 94 ? 9.272 7.226 -22.816 1.00 95.94 94 LEU A CA 1
ATOM 686 C C . LEU A 1 94 ? 9.523 8.278 -21.727 1.00 95.94 94 LEU A C 1
ATOM 688 O O . LEU A 1 94 ? 8.690 8.457 -20.840 1.00 95.94 94 LEU A O 1
ATOM 692 N N . GLY A 1 95 ? 10.631 9.018 -21.825 1.00 96.44 95 GLY A N 1
ATOM 693 C CA . GLY A 1 95 ? 10.944 10.126 -20.923 1.00 96.44 95 GLY A CA 1
ATOM 694 C C . GLY A 1 95 ? 9.865 11.209 -20.949 1.00 96.44 95 GLY A C 1
ATOM 695 O O . GLY A 1 95 ? 9.378 11.620 -19.896 1.00 96.44 95 GLY A O 1
ATOM 696 N N . LEU A 1 96 ? 9.416 11.609 -22.142 1.00 96.81 96 LEU A N 1
ATOM 697 C CA . LEU A 1 96 ? 8.321 12.568 -22.297 1.00 96.81 96 LEU A CA 1
ATOM 698 C C . LEU A 1 96 ? 7.015 12.044 -21.683 1.00 96.81 96 LEU A C 1
ATOM 700 O O . LEU A 1 96 ? 6.335 12.783 -20.974 1.00 96.81 96 LEU A O 1
ATOM 704 N N . ALA A 1 97 ? 6.680 10.771 -21.902 1.00 96.25 97 ALA A N 1
ATOM 705 C CA . ALA A 1 97 ? 5.493 10.146 -21.326 1.00 96.25 97 ALA A CA 1
ATOM 706 C C . ALA A 1 97 ? 5.539 10.135 -19.791 1.00 96.25 97 ALA A C 1
ATOM 708 O O . ALA A 1 97 ? 4.542 10.466 -19.150 1.00 96.25 97 ALA A O 1
ATOM 709 N N . VAL A 1 98 ? 6.697 9.826 -19.195 1.00 96.25 98 VAL A N 1
ATOM 710 C CA . VAL A 1 98 ? 6.902 9.898 -17.739 1.00 96.25 98 VAL A CA 1
ATOM 711 C C . VAL A 1 98 ? 6.734 11.327 -17.232 1.00 96.25 98 VAL A C 1
ATOM 713 O O . VAL A 1 98 ? 6.065 11.522 -16.223 1.00 96.25 98 VAL A O 1
ATOM 716 N N . VAL A 1 99 ? 7.274 12.330 -17.929 1.00 95.44 99 VAL A N 1
ATOM 717 C CA . VAL A 1 99 ? 7.102 13.744 -17.554 1.00 95.44 99 VAL A CA 1
ATOM 718 C C . VAL A 1 99 ? 5.632 14.153 -17.619 1.00 95.44 99 VAL A C 1
ATOM 720 O O . VAL A 1 99 ? 5.122 14.742 -16.670 1.00 95.44 99 VAL A O 1
ATOM 723 N N . VAL A 1 100 ? 4.921 13.807 -18.694 1.00 95.31 100 VAL A N 1
ATOM 724 C CA . VAL A 1 100 ? 3.482 14.087 -18.825 1.00 95.31 100 VAL A CA 1
ATOM 725 C C . VAL A 1 100 ? 2.691 13.388 -17.721 1.00 95.31 100 VAL A C 1
ATOM 727 O O . VAL A 1 100 ? 1.826 14.008 -17.104 1.00 95.31 100 VAL A O 1
ATOM 730 N N . LEU A 1 101 ? 3.006 12.126 -17.425 1.00 91.62 101 LEU A N 1
ATOM 731 C CA . LEU A 1 101 ? 2.370 11.365 -16.353 1.00 91.62 101 LEU A CA 1
ATOM 732 C C . LEU A 1 101 ? 2.662 11.977 -14.978 1.00 91.62 101 LEU A C 1
ATOM 734 O O . LEU A 1 101 ? 1.755 12.091 -14.156 1.00 91.62 101 LEU A O 1
ATOM 738 N N . ALA A 1 102 ? 3.902 12.401 -14.735 1.00 90.44 102 ALA A N 1
ATOM 739 C CA . ALA A 1 102 ? 4.313 13.073 -13.512 1.00 90.44 102 ALA A CA 1
ATOM 740 C C . ALA A 1 102 ? 3.585 14.410 -13.353 1.00 90.44 102 ALA A C 1
ATOM 742 O O . ALA A 1 102 ? 3.058 14.676 -12.281 1.00 90.44 102 ALA A O 1
ATOM 743 N N . LEU A 1 103 ? 3.464 15.206 -14.419 1.00 89.06 103 LEU A N 1
ATOM 744 C CA . LEU A 1 103 ? 2.694 16.451 -14.418 1.00 89.06 103 LEU A CA 1
ATOM 745 C C . LEU A 1 103 ? 1.199 16.194 -14.199 1.00 89.06 103 LEU A C 1
ATOM 747 O O . LEU A 1 103 ? 0.570 16.886 -13.404 1.00 89.06 103 LEU A O 1
ATOM 751 N N . TRP A 1 104 ? 0.620 15.185 -14.849 1.00 87.88 104 TRP A N 1
ATOM 752 C CA . TRP A 1 104 ? -0.777 14.795 -14.645 1.00 87.88 104 TRP A CA 1
ATOM 753 C C . TRP A 1 104 ? -1.036 14.351 -13.201 1.00 87.88 104 TRP A C 1
ATOM 755 O O . TRP A 1 104 ? -2.022 14.762 -12.585 1.00 87.88 104 TRP A O 1
ATOM 765 N N . ARG A 1 105 ? -0.124 13.556 -12.635 1.00 81.94 105 ARG A N 1
ATOM 766 C CA . ARG A 1 105 ? -0.219 13.062 -11.260 1.00 81.94 105 ARG A CA 1
ATOM 767 C C . ARG A 1 105 ? 0.047 14.170 -10.239 1.00 81.94 105 ARG A C 1
ATOM 769 O O . ARG A 1 105 ? -0.661 14.235 -9.240 1.00 81.94 105 ARG A O 1
ATOM 776 N N . ALA A 1 106 ? 0.976 15.082 -10.526 1.00 80.38 106 ALA A N 1
ATOM 777 C CA . ALA A 1 106 ? 1.252 16.269 -9.719 1.00 80.38 106 ALA A CA 1
ATOM 778 C C . ALA A 1 106 ? 0.064 17.239 -9.709 1.00 80.38 106 ALA A C 1
ATOM 780 O O . ALA A 1 106 ? -0.266 17.789 -8.665 1.00 80.38 106 ALA A O 1
ATOM 781 N N . ARG A 1 107 ? -0.654 17.391 -10.832 1.00 78.38 107 ARG A N 1
ATOM 782 C CA . ARG A 1 107 ? -1.892 18.191 -10.881 1.00 78.38 107 ARG A CA 1
ATOM 783 C C . A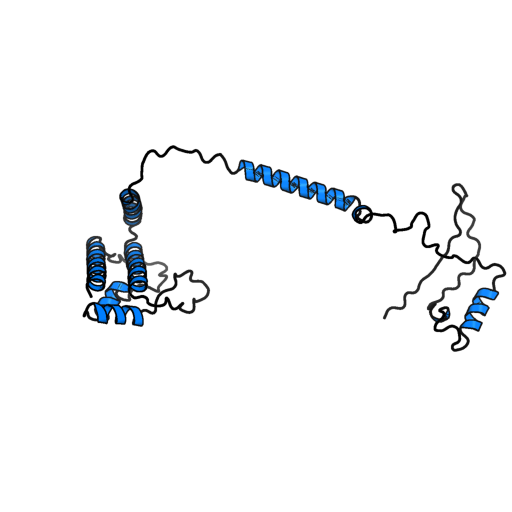RG A 1 107 ? -3.064 17.554 -10.127 1.00 78.38 107 ARG A C 1
ATOM 785 O O . ARG A 1 107 ? -4.028 18.253 -9.836 1.00 78.38 107 ARG A O 1
ATOM 792 N N . ARG A 1 108 ? -3.002 16.255 -9.811 1.00 67.62 108 ARG A N 1
ATOM 793 C CA . ARG A 1 108 ? -4.053 15.520 -9.080 1.00 67.62 108 ARG A CA 1
ATOM 794 C C . ARG A 1 108 ? -3.888 15.499 -7.563 1.00 67.62 108 ARG A C 1
ATOM 796 O O . ARG A 1 108 ? -4.759 14.969 -6.881 1.00 67.62 108 ARG A O 1
ATOM 803 N N . LEU A 1 109 ? -2.848 16.130 -7.037 1.00 62.16 109 LEU A N 1
ATOM 804 C CA . LEU A 1 109 ? -2.809 16.559 -5.647 1.00 62.16 109 LEU A CA 1
ATOM 805 C C . LEU A 1 109 ? -3.094 18.058 -5.655 1.00 62.16 109 L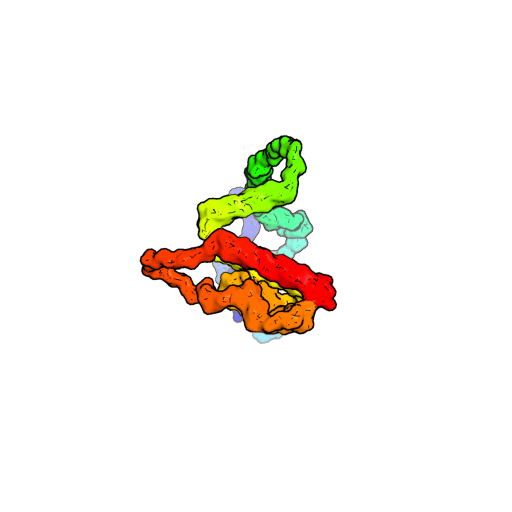EU A C 1
ATOM 807 O O . LEU A 1 109 ? -2.189 18.878 -5.523 1.00 62.16 109 LEU A O 1
ATOM 811 N N . GLY A 1 110 ? -4.363 18.417 -5.880 1.00 69.50 110 GLY A N 1
ATOM 812 C CA . GLY A 1 110 ? -4.816 19.750 -5.490 1.00 69.50 110 GLY A CA 1
ATOM 813 C C . GLY A 1 110 ? -4.366 19.973 -4.043 1.00 69.50 110 GLY A C 1
ATOM 814 O O . GLY A 1 110 ? -4.427 19.003 -3.277 1.00 69.50 110 GLY A O 1
ATOM 815 N N . PRO A 1 111 ? -3.825 21.158 -3.690 1.00 67.56 111 PRO A N 1
ATOM 816 C CA . PRO A 1 111 ? -3.318 21.404 -2.346 1.00 67.56 111 PRO A CA 1
ATOM 817 C C . PRO A 1 111 ? -4.368 20.889 -1.364 1.00 67.56 111 PRO A C 1
ATOM 819 O O . PRO A 1 111 ? -5.534 21.261 -1.538 1.00 67.56 111 PRO A O 1
ATOM 822 N N . PRO A 1 112 ? -4.020 19.980 -0.428 1.00 61.56 112 PRO A N 1
ATOM 823 C CA . PRO A 1 112 ? -4.943 19.621 0.630 1.00 61.56 112 PRO A CA 1
ATOM 824 C C . PRO A 1 112 ? -5.269 20.948 1.278 1.00 61.56 112 PRO A C 1
ATOM 826 O O . PR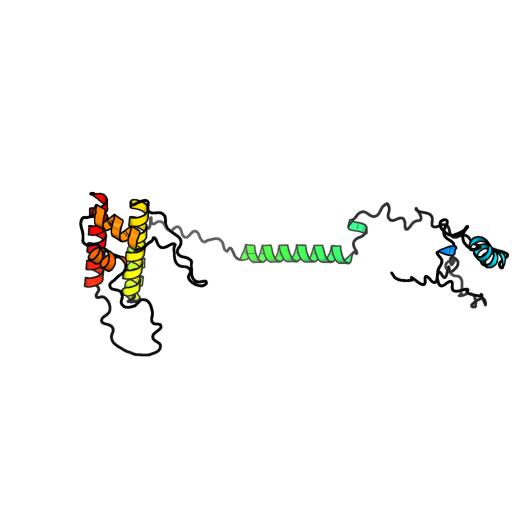O A 1 112 ? -4.384 21.560 1.871 1.00 61.56 112 PRO A O 1
ATOM 829 N N . VAL A 1 113 ? -6.476 21.450 1.010 1.00 62.91 113 VAL A N 1
ATOM 830 C CA . VAL A 1 113 ? -6.949 22.702 1.570 1.00 62.91 113 VAL A CA 1
ATOM 831 C C . VAL A 1 113 ? -6.771 22.481 3.059 1.00 62.91 113 VAL A C 1
ATOM 833 O O . VAL A 1 113 ? -7.407 21.569 3.596 1.00 62.91 113 VAL A O 1
ATOM 836 N N . PRO A 1 114 ? -5.842 23.194 3.718 1.00 57.28 114 PRO A N 1
ATOM 837 C CA . PRO A 1 114 ? -5.787 23.150 5.152 1.00 57.28 114 PRO A CA 1
ATOM 838 C C . PRO A 1 114 ? -7.002 23.968 5.546 1.00 57.28 114 PRO A C 1
ATOM 840 O O . PRO A 1 114 ? -6.904 25.172 5.751 1.00 57.28 114 PRO A O 1
ATOM 843 N N . GLU A 1 115 ? -8.176 23.341 5.530 1.00 62.94 115 GLU A N 1
ATOM 844 C CA . GLU A 1 115 ? -9.264 23.815 6.354 1.00 62.94 115 GLU A CA 1
ATOM 845 C C . GLU A 1 115 ? -8.663 23.805 7.758 1.00 62.94 115 GLU A C 1
ATOM 847 O O . GLU A 1 115 ? -8.290 22.734 8.252 1.00 62.94 115 GLU A O 1
ATOM 852 N N . PRO A 1 116 ? -8.432 24.977 8.375 1.00 61.31 116 PRO A N 1
ATOM 853 C CA . PRO A 1 116 ? -8.013 24.997 9.754 1.00 61.31 116 PRO A CA 1
ATOM 854 C C . PRO A 1 116 ? -9.221 24.474 10.515 1.00 61.31 116 PRO A C 1
ATOM 856 O O . PRO A 1 116 ? -10.149 25.231 10.757 1.00 61.31 116 PRO A O 1
ATOM 859 N N . LEU A 1 117 ? -9.261 23.179 10.820 1.00 61.69 117 LEU A N 1
ATOM 860 C CA . LEU A 1 117 ? -10.208 22.629 11.777 1.00 61.69 117 LEU A CA 1
ATOM 861 C C . LEU A 1 117 ? -9.696 23.075 13.146 1.00 61.69 117 LEU A C 1
ATOM 863 O O . LEU A 1 117 ? -8.772 22.460 13.683 1.00 61.69 117 LEU A O 1
ATOM 867 N N . PRO A 1 118 ? -10.228 24.168 13.722 1.00 58.44 118 PRO A N 1
ATOM 868 C CA . PRO A 1 118 ? -9.761 24.705 14.984 1.00 58.44 118 PRO A CA 1
ATOM 869 C C . PRO A 1 118 ? -10.533 24.007 16.105 1.00 58.44 118 PRO A C 1
ATOM 871 O O . PRO A 1 118 ? -11.051 24.650 17.012 1.00 58.44 118 PRO A O 1
ATOM 874 N N . VAL A 1 119 ? -10.691 22.687 16.009 1.00 58.66 119 VAL A N 1
ATOM 875 C CA . VAL A 1 119 ? -11.406 21.909 17.010 1.00 58.66 119 VAL A CA 1
ATOM 876 C C . VAL A 1 119 ? -10.649 20.612 17.209 1.00 58.66 119 VAL A C 1
ATOM 878 O O . VAL A 1 119 ? -10.558 19.766 16.323 1.00 58.66 119 VAL A O 1
ATOM 881 N N . VAL A 1 120 ? -10.100 20.471 18.411 1.00 61.81 120 VAL A N 1
ATOM 882 C CA . VAL A 1 120 ? -9.789 19.175 19.001 1.00 61.81 120 VAL A CA 1
ATOM 883 C C . VAL A 1 120 ? -11.102 18.400 19.005 1.00 61.81 120 VAL A C 1
ATOM 885 O O . VAL A 1 120 ? -11.919 18.587 19.906 1.00 61.81 120 VAL A O 1
ATOM 888 N N . VAL A 1 121 ? -11.349 17.603 17.964 1.00 57.00 121 VAL A N 1
ATOM 889 C CA . VAL A 1 121 ? -12.522 16.730 17.908 1.00 57.00 121 VAL A CA 1
ATOM 890 C C . VAL A 1 121 ? -12.360 15.784 19.087 1.00 57.00 121 VAL A C 1
ATOM 892 O O 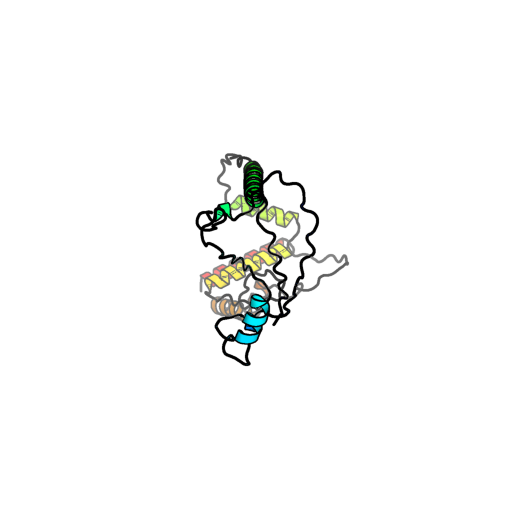. VAL A 1 121 ? -11.443 14.957 19.122 1.00 57.00 121 VAL A O 1
ATOM 895 N N . ARG A 1 122 ? -13.169 15.990 20.128 1.00 65.94 122 ARG A N 1
ATOM 896 C CA . ARG A 1 122 ? -13.117 15.149 21.322 1.00 65.94 122 ARG A CA 1
ATOM 897 C C . ARG A 1 122 ? -13.388 13.727 20.855 1.00 65.94 122 ARG A C 1
ATOM 899 O O . ARG A 1 122 ? -14.307 13.518 20.073 1.00 65.94 122 ARG A O 1
ATOM 906 N N . ALA A 1 123 ? -12.633 12.745 21.348 1.00 65.69 123 ALA A N 1
ATOM 907 C CA . ALA A 1 123 ? -12.840 11.338 20.985 1.00 65.69 123 ALA A CA 1
ATOM 908 C C . ALA A 1 123 ? -14.319 10.902 21.119 1.00 65.69 123 ALA A C 1
ATOM 910 O O . ALA A 1 123 ? -14.787 10.058 20.360 1.00 65.69 123 ALA A O 1
ATOM 911 N N . ALA A 1 124 ? -15.064 11.547 22.025 1.00 69.06 124 ALA A N 1
ATOM 912 C CA . ALA A 1 124 ? -16.504 11.396 22.198 1.00 69.06 124 ALA A CA 1
ATOM 913 C C . ALA A 1 124 ? -17.337 11.728 20.940 1.00 69.06 124 ALA A C 1
ATOM 915 O O . ALA A 1 124 ? -18.273 10.994 20.640 1.00 69.06 124 ALA A O 1
ATOM 916 N N . GLU A 1 125 ? -16.988 12.761 20.166 1.00 75.69 125 GLU A N 1
ATOM 917 C CA . GLU A 1 125 ? -17.740 13.172 18.966 1.00 75.69 125 GLU A CA 1
ATOM 918 C C . GLU A 1 125 ? -17.618 12.139 17.834 1.00 75.69 125 GLU A C 1
ATOM 920 O O . GLU A 1 125 ? -18.596 11.846 17.147 1.00 75.69 125 GLU A O 1
ATOM 925 N N . THR A 1 126 ? -16.450 11.508 17.671 1.00 77.00 126 THR A N 1
ATOM 926 C CA . THR A 1 126 ? -16.252 10.435 16.678 1.00 77.00 126 THR A CA 1
ATOM 927 C C . THR A 1 126 ? -17.018 9.165 17.052 1.00 77.00 126 THR A C 1
ATOM 929 O O . THR A 1 126 ? -17.589 8.503 16.180 1.00 77.00 126 THR A O 1
ATOM 932 N N . VAL A 1 127 ? -17.052 8.821 18.344 1.00 78.06 127 VAL A N 1
ATOM 933 C CA . VAL A 1 127 ? -17.823 7.672 18.847 1.00 78.06 127 VAL A CA 1
ATOM 934 C C . VAL A 1 127 ? -19.318 7.915 18.660 1.00 78.06 127 VAL A C 1
ATOM 936 O O . VAL A 1 127 ? -20.015 7.044 18.139 1.00 78.06 127 VAL A O 1
ATOM 939 N N . GLU A 1 128 ? -19.802 9.111 18.993 1.00 80.75 128 GLU A N 1
ATOM 940 C CA . GLU A 1 128 ? -21.206 9.478 18.815 1.00 80.75 128 GLU A CA 1
ATOM 941 C C . GLU A 1 128 ? -21.603 9.517 17.332 1.00 80.75 128 GLU A C 1
ATOM 943 O O . GLU A 1 128 ? -22.644 8.977 16.956 1.00 80.75 128 GLU A O 1
ATOM 948 N N . GLY A 1 129 ? -20.749 10.068 16.464 1.00 79.31 129 GLY A N 1
ATOM 949 C CA . GLY A 1 129 ? -20.973 10.088 15.018 1.00 79.31 129 GLY A CA 1
ATOM 950 C C . GLY A 1 129 ? -21.098 8.682 14.429 1.00 79.31 129 GLY A C 1
ATOM 951 O O . GLY A 1 129 ? -22.045 8.394 13.693 1.00 79.31 129 GLY A O 1
ATOM 952 N N . ARG A 1 130 ? -20.198 7.765 14.802 1.00 78.62 130 ARG A N 1
ATOM 953 C CA . ARG A 1 130 ? -20.256 6.370 14.339 1.00 78.62 130 ARG A CA 1
ATOM 954 C C . ARG A 1 130 ? -21.450 5.614 14.931 1.00 78.62 130 ARG A C 1
ATOM 956 O O . ARG A 1 130 ? -22.092 4.848 14.215 1.00 78.62 130 ARG A O 1
ATOM 963 N N . GLY A 1 131 ? -21.782 5.863 16.198 1.00 76.81 131 GLY A N 1
ATOM 964 C CA . GLY A 1 131 ? -22.965 5.303 16.854 1.00 76.81 131 GLY A CA 1
ATOM 965 C C . GLY A 1 131 ? -24.264 5.727 16.166 1.00 76.81 131 GLY A C 1
ATOM 966 O O . GLY A 1 131 ? -25.096 4.878 15.848 1.00 76.81 131 GLY A O 1
ATOM 967 N N . ARG A 1 132 ? -24.401 7.017 15.831 1.00 79.44 132 ARG A N 1
ATOM 968 C CA . ARG A 1 132 ? -25.555 7.541 15.081 1.00 79.44 132 ARG A CA 1
ATOM 969 C C . ARG A 1 132 ? -25.666 6.931 13.686 1.00 79.44 132 ARG A C 1
ATOM 971 O O . ARG A 1 132 ? -26.777 6.643 13.253 1.00 79.44 132 ARG A O 1
ATOM 978 N N . LEU A 1 133 ? -24.546 6.683 13.001 1.00 79.88 133 LEU A N 1
ATOM 979 C CA . LEU A 1 133 ? -24.555 6.001 11.701 1.00 79.88 133 LEU A CA 1
ATOM 980 C C . LEU A 1 133 ? -25.029 4.543 11.808 1.00 79.88 133 LEU A C 1
ATOM 982 O O . LEU A 1 133 ? -25.838 4.112 10.986 1.00 79.88 133 LEU A O 1
ATOM 986 N N . TYR A 1 134 ? -24.591 3.793 12.824 1.00 76.00 134 TYR A N 1
ATOM 987 C CA . TYR A 1 134 ? -25.076 2.424 13.042 1.00 76.00 134 TYR A CA 1
ATOM 988 C C . TYR A 1 134 ? -26.555 2.378 13.446 1.00 76.00 134 TYR A C 1
ATOM 990 O O . TYR A 1 134 ? -27.292 1.518 12.956 1.00 76.00 134 TYR A O 1
ATOM 998 N N . ALA A 1 135 ? -27.008 3.333 14.264 1.00 73.94 135 ALA A N 1
ATOM 999 C CA . ALA A 1 135 ? -28.417 3.480 14.622 1.00 73.94 135 ALA A CA 1
ATOM 1000 C C . ALA A 1 135 ? -29.286 3.844 13.404 1.00 73.94 135 ALA A C 1
ATOM 1002 O O . ALA A 1 135 ? -30.342 3.243 13.194 1.00 73.94 135 ALA A O 1
ATOM 1003 N N . ALA A 1 136 ? -28.827 4.768 12.553 1.00 72.31 136 ALA A N 1
ATOM 1004 C CA . ALA A 1 136 ? -29.534 5.162 11.333 1.00 72.31 136 ALA A CA 1
ATOM 1005 C C . ALA A 1 136 ? -29.660 4.004 10.328 1.00 72.31 136 ALA A C 1
ATOM 1007 O O . ALA A 1 136 ? -30.690 3.868 9.675 1.00 72.31 136 ALA A O 1
ATOM 1008 N N . ALA A 1 137 ? -28.647 3.137 10.242 1.00 74.81 137 ALA A N 1
ATOM 1009 C CA . ALA A 1 137 ? -28.668 1.948 9.391 1.00 74.81 137 ALA A CA 1
ATOM 1010 C C . ALA A 1 137 ? -29.463 0.766 9.985 1.00 74.81 137 ALA A C 1
ATOM 1012 O O . ALA A 1 137 ? -29.547 -0.276 9.341 1.00 74.81 137 ALA A O 1
ATOM 1013 N N . GLN A 1 138 ? -30.006 0.896 11.208 1.00 70.06 138 GLN A N 1
ATOM 1014 C CA . GLN A 1 138 ? -30.694 -0.175 11.952 1.00 70.06 138 GLN A CA 1
ATOM 1015 C C . GLN A 1 138 ? -29.876 -1.484 12.033 1.00 70.06 138 GLN A C 1
ATOM 1017 O O . GLN A 1 138 ? -30.424 -2.570 12.210 1.00 70.06 138 GLN A O 1
ATOM 1022 N N . ALA A 1 139 ? -28.547 -1.387 11.935 1.00 73.88 139 ALA A N 1
ATOM 1023 C CA . ALA A 1 139 ? -27.633 -2.520 11.820 1.00 73.88 139 ALA A CA 1
ATOM 1024 C C . ALA A 1 139 ? -27.232 -3.055 13.207 1.00 73.88 139 ALA A C 1
ATOM 1026 O O . ALA A 1 139 ? -26.053 -3.090 13.565 1.00 73.88 139 ALA A O 1
ATOM 1027 N N . ARG A 1 140 ? -28.225 -3.430 14.018 1.00 75.81 140 ARG A N 1
ATOM 1028 C CA . ARG A 1 140 ? -28.033 -3.824 15.426 1.00 75.81 140 ARG A CA 1
ATOM 1029 C C . ARG A 1 140 ?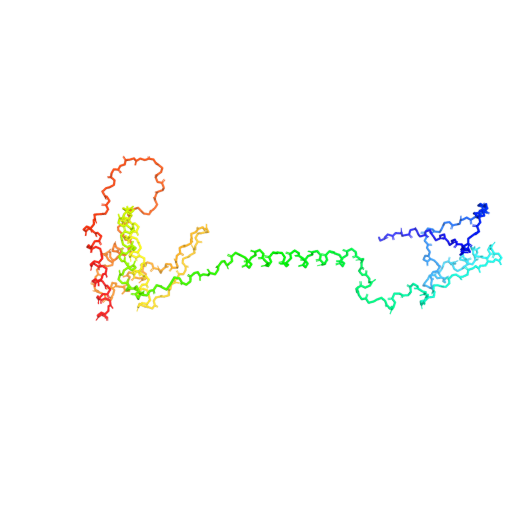 -27.255 -5.125 15.575 1.00 75.81 140 ARG A C 1
ATOM 1031 O O . ARG A 1 140 ? -26.366 -5.208 16.418 1.00 75.81 140 ARG A O 1
ATOM 1038 N N . ASP A 1 141 ? -27.512 -6.092 14.701 1.00 76.12 141 ASP A N 1
ATOM 1039 C CA . ASP A 1 141 ? -26.778 -7.361 14.681 1.00 76.12 141 ASP A CA 1
ATOM 1040 C C . ASP A 1 141 ? -25.304 -7.144 14.329 1.00 76.12 141 ASP A C 1
ATOM 1042 O O . ASP A 1 141 ? -24.412 -7.732 14.944 1.00 76.12 141 ASP A O 1
ATOM 1046 N N . LEU A 1 142 ? -25.037 -6.220 13.399 1.00 76.38 142 LEU A N 1
ATOM 1047 C CA . LEU A 1 142 ? -23.681 -5.809 13.051 1.00 76.38 142 LEU A CA 1
ATOM 1048 C C . LEU A 1 142 ? -23.002 -5.114 14.238 1.00 76.38 142 LEU A C 1
ATOM 1050 O O . LEU A 1 142 ? -21.860 -5.438 14.557 1.00 76.38 142 LEU A O 1
ATOM 1054 N N . ALA A 1 143 ? -23.700 -4.206 14.928 1.00 80.62 143 ALA A N 1
ATOM 1055 C CA . ALA A 1 143 ? -23.178 -3.546 16.122 1.00 80.62 143 ALA A CA 1
ATOM 1056 C C . ALA A 1 143 ? -22.821 -4.570 17.216 1.00 80.62 143 ALA A C 1
ATOM 1058 O O . ALA A 1 143 ? -21.688 -4.576 17.701 1.00 80.62 143 ALA A O 1
ATOM 1059 N N . ALA A 1 144 ? -23.725 -5.504 17.525 1.00 81.69 144 ALA A N 1
ATOM 1060 C CA . ALA A 1 144 ? -23.487 -6.566 18.500 1.00 81.69 144 ALA A CA 1
ATOM 1061 C C . ALA A 1 144 ? -22.307 -7.474 18.105 1.00 81.69 144 ALA A C 1
ATOM 1063 O O . ALA A 1 144 ? -21.475 -7.812 18.949 1.00 81.69 144 ALA A O 1
ATOM 1064 N N . ALA A 1 145 ? -22.190 -7.840 16.825 1.00 81.69 145 ALA A N 1
ATOM 1065 C CA . ALA A 1 145 ? -21.060 -8.620 16.321 1.00 81.69 145 ALA A CA 1
ATOM 1066 C C . ALA A 1 145 ? -19.728 -7.861 16.451 1.00 81.69 145 ALA A C 1
ATOM 1068 O O . ALA A 1 145 ? -18.731 -8.438 16.887 1.00 81.69 145 ALA A O 1
ATOM 1069 N N . THR A 1 146 ? -19.708 -6.561 16.134 1.00 84.31 146 THR A N 1
ATOM 1070 C CA . THR A 1 146 ? -18.494 -5.737 16.256 1.00 84.31 146 THR A CA 1
ATOM 1071 C C . THR A 1 146 ? -18.055 -5.541 17.707 1.00 84.31 146 THR A C 1
ATOM 1073 O O . THR A 1 146 ? -16.859 -5.628 17.981 1.00 84.31 146 THR A O 1
ATOM 1076 N N . LEU A 1 147 ? -18.998 -5.358 18.641 1.00 85.06 147 LEU A N 1
ATOM 1077 C CA . LEU A 1 147 ? -18.716 -5.269 20.078 1.00 85.06 147 LEU A CA 1
ATOM 1078 C C . LEU A 1 147 ? -18.110 -6.573 20.602 1.00 85.06 147 LEU A C 1
ATOM 1080 O O . LEU A 1 147 ? -17.041 -6.561 21.208 1.00 85.06 147 LEU A O 1
ATOM 1084 N N . ARG A 1 148 ? -18.731 -7.716 20.284 1.00 88.19 148 ARG A N 1
ATOM 1085 C CA . ARG A 1 148 ? -18.203 -9.038 20.652 1.00 88.19 148 ARG A CA 1
ATOM 1086 C C . ARG A 1 148 ? -16.826 -9.304 20.047 1.00 88.19 148 ARG A C 1
ATOM 1088 O O . ARG A 1 148 ? -15.964 -9.879 20.704 1.00 88.19 148 ARG A O 1
ATOM 1095 N N . ALA A 1 149 ? -16.587 -8.901 18.800 1.00 83.56 149 ALA A N 1
ATOM 1096 C CA . ALA A 1 149 ? -15.275 -9.037 18.170 1.00 83.56 149 ALA A CA 1
ATOM 1097 C C . ALA A 1 149 ? -14.202 -8.188 18.870 1.00 83.56 149 ALA A C 1
ATOM 1099 O O . ALA A 1 149 ? -13.116 -8.699 19.144 1.00 83.56 149 ALA A O 1
ATOM 1100 N N . ALA A 1 150 ? -14.519 -6.935 19.205 1.00 84.94 150 ALA A N 1
ATOM 1101 C CA . ALA A 1 150 ? -13.608 -6.052 19.927 1.00 84.94 150 ALA A CA 1
ATOM 1102 C C . ALA A 1 150 ? -13.265 -6.598 21.324 1.00 84.94 150 ALA A C 1
ATOM 1104 O O . ALA A 1 150 ? -12.091 -6.633 21.694 1.00 84.94 150 ALA A O 1
ATOM 1105 N N . GLU A 1 151 ? -14.261 -7.095 22.062 1.00 86.50 151 GLU A N 1
ATOM 1106 C CA . GLU A 1 151 ? -14.054 -7.676 23.393 1.00 86.50 151 GLU A CA 1
ATOM 1107 C C . GLU A 1 151 ? -13.227 -8.963 23.364 1.00 86.50 151 GLU A C 1
ATOM 1109 O O . GLU A 1 151 ? -12.323 -9.141 24.179 1.00 86.50 151 GLU A O 1
ATOM 1114 N N . ARG A 1 152 ? -13.433 -9.838 22.371 1.00 86.94 152 ARG A N 1
ATOM 1115 C CA . ARG A 1 152 ? -12.567 -11.016 22.183 1.00 86.94 152 ARG A CA 1
ATOM 1116 C C . ARG A 1 152 ? -11.108 -10.620 21.951 1.00 86.94 152 ARG A C 1
ATOM 1118 O O . ARG A 1 152 ? -10.223 -11.261 22.515 1.00 86.94 152 ARG A O 1
ATOM 1125 N N . GLY A 1 153 ? -10.858 -9.565 21.172 1.00 83.00 153 GLY A N 1
ATOM 1126 C CA . GLY A 1 153 ? -9.515 -9.013 20.969 1.00 83.00 153 GLY A CA 1
ATOM 1127 C C . GLY A 1 153 ? -8.879 -8.548 22.281 1.00 83.00 153 GLY A C 1
ATOM 1128 O O . GLY A 1 153 ? -7.804 -9.024 22.643 1.00 83.00 153 GLY A O 1
ATOM 1129 N N . ARG A 1 154 ? -9.594 -7.712 23.047 1.00 84.56 154 ARG A N 1
ATOM 1130 C CA . ARG A 1 154 ? -9.140 -7.211 24.358 1.00 84.56 154 ARG A CA 1
ATOM 1131 C C . ARG A 1 154 ? -8.844 -8.342 25.341 1.00 84.56 154 ARG A C 1
ATOM 1133 O O . ARG A 1 154 ? -7.775 -8.365 25.943 1.00 84.56 154 ARG A O 1
ATOM 1140 N N . LEU A 1 155 ? -9.752 -9.309 25.483 1.00 85.56 155 LEU A N 1
ATOM 1141 C CA . LEU A 1 155 ? -9.562 -10.446 26.389 1.00 85.56 155 LEU A CA 1
ATOM 1142 C C . LEU A 1 155 ? -8.378 -11.324 25.969 1.00 85.56 155 LEU A C 1
ATOM 1144 O O . LEU A 1 155 ? -7.634 -11.793 26.824 1.00 85.56 155 LEU A O 1
ATOM 1148 N N . THR A 1 156 ? -8.164 -11.516 24.669 1.00 84.25 156 THR A N 1
ATOM 1149 C CA . THR A 1 156 ? -7.028 -12.296 24.152 1.00 84.25 156 THR A CA 1
ATOM 1150 C C . THR A 1 156 ? -5.700 -11.612 24.458 1.00 84.25 156 THR A C 1
ATOM 1152 O O . THR A 1 156 ? -4.791 -12.263 24.976 1.00 84.25 156 THR A O 1
ATOM 1155 N N . GLU A 1 157 ? -5.606 -10.302 24.206 1.00 83.38 157 GLU A N 1
ATOM 1156 C CA . GLU A 1 157 ? -4.424 -9.495 24.533 1.00 83.38 157 GLU A CA 1
ATOM 1157 C C . GLU A 1 157 ? -4.134 -9.521 26.038 1.00 83.38 157 GLU A C 1
ATOM 1159 O O . GLU A 1 157 ? -2.998 -9.753 26.453 1.00 83.38 157 GLU A O 1
ATOM 1164 N N . ARG A 1 158 ? -5.168 -9.357 26.871 1.00 83.56 158 ARG A N 1
ATOM 1165 C CA . ARG A 1 158 ? -5.031 -9.340 28.335 1.00 83.56 158 ARG A CA 1
ATOM 1166 C C . ARG A 1 158 ? -4.670 -10.699 28.933 1.00 83.56 158 ARG A C 1
ATOM 1168 O O . ARG A 1 158 ? -3.975 -10.750 29.945 1.00 83.56 158 ARG A O 1
ATOM 1175 N N . LEU A 1 159 ? -5.141 -11.793 28.339 1.00 83.75 159 LEU A N 1
ATOM 1176 C CA . LEU A 1 159 ? -4.845 -13.156 28.789 1.00 83.75 159 LEU A CA 1
ATOM 1177 C C . LEU A 1 159 ? -3.549 -13.719 28.183 1.00 83.75 159 LEU A C 1
ATOM 1179 O O . LEU A 1 159 ? -3.137 -14.812 28.568 1.00 83.75 159 LEU A O 1
ATOM 1183 N N . GLY A 1 160 ? -2.903 -12.991 27.265 1.00 77.44 160 GLY A N 1
ATOM 1184 C CA . GLY A 1 160 ? -1.669 -13.423 26.605 1.00 77.44 160 GLY A CA 1
ATOM 1185 C C . GLY A 1 160 ? -1.850 -14.673 25.741 1.00 77.44 160 GLY A C 1
ATOM 1186 O O . GLY A 1 160 ? -0.907 -15.446 25.569 1.00 77.44 160 GLY A O 1
ATOM 1187 N N . LEU A 1 161 ? -3.063 -14.910 25.231 1.00 77.50 161 LEU A N 1
ATOM 1188 C CA . LEU A 1 161 ? -3.357 -16.090 24.424 1.00 77.50 161 LEU A CA 1
ATOM 1189 C C . LEU A 1 161 ? -2.787 -15.901 23.009 1.00 77.50 161 LEU A C 1
ATOM 1191 O O . LEU A 1 161 ? -3.043 -14.870 22.383 1.00 77.50 161 LEU A O 1
ATOM 1195 N N . PRO A 1 162 ? -2.030 -16.872 22.464 1.00 65.00 162 PRO A N 1
ATOM 1196 C CA . PRO A 1 162 ? -1.567 -16.783 21.088 1.00 65.00 162 PRO A CA 1
ATOM 1197 C C . PRO A 1 162 ? -2.783 -16.808 20.157 1.00 65.00 162 PRO A C 1
ATOM 1199 O O . PRO A 1 162 ? -3.576 -17.751 20.194 1.00 65.00 162 PRO A O 1
ATOM 1202 N N . ALA A 1 163 ? -2.926 -15.785 19.311 1.00 60.12 163 ALA A N 1
ATOM 1203 C CA . ALA A 1 163 ? -3.899 -15.785 18.225 1.00 60.12 163 ALA A CA 1
ATOM 1204 C C . ALA A 1 163 ? -3.511 -16.892 17.230 1.00 60.12 163 ALA A C 1
ATOM 1206 O O . ALA A 1 163 ? -2.699 -16.696 16.327 1.00 60.12 163 ALA A O 1
ATOM 1207 N N . GLN A 1 164 ? -4.021 -18.102 17.455 1.00 53.38 164 GLN A N 1
ATOM 1208 C CA . GLN A 1 164 ? -3.824 -19.233 16.560 1.00 53.38 164 GLN A CA 1
ATOM 1209 C C . GLN A 1 164 ? -4.602 -18.937 15.280 1.00 53.38 164 GLN A C 1
ATOM 1211 O O . GLN A 1 164 ? -5.829 -18.945 15.276 1.00 53.38 164 GLN A O 1
ATOM 1216 N N . ALA A 1 165 ? -3.889 -18.657 14.190 1.00 44.84 165 ALA A N 1
ATOM 1217 C CA . ALA A 1 165 ? -4.491 -18.519 12.876 1.00 44.84 165 ALA A CA 1
ATOM 1218 C C . ALA A 1 165 ? -5.230 -19.820 12.528 1.00 44.84 165 ALA A C 1
ATOM 1220 O O . ALA A 1 165 ? -4.614 -20.834 12.193 1.00 44.84 165 ALA A O 1
ATOM 1221 N N . ARG A 1 166 ? -6.565 -19.805 12.608 1.00 45.06 166 ARG A N 1
ATOM 1222 C CA . ARG A 1 166 ? -7.392 -20.835 11.974 1.00 45.06 166 ARG A CA 1
ATOM 1223 C C . ARG A 1 166 ? -6.977 -20.917 10.498 1.00 45.06 166 ARG A C 1
ATOM 1225 O O . ARG A 1 166 ? -6.763 -19.862 9.900 1.00 45.06 166 ARG A O 1
ATOM 1232 N N . PRO A 1 167 ? -6.887 -22.109 9.879 1.00 41.78 167 PRO A N 1
ATOM 1233 C CA . PRO A 1 167 ? -6.675 -22.195 8.442 1.00 41.78 167 PRO A CA 1
ATOM 1234 C C . PRO A 1 167 ? -7.837 -21.487 7.742 1.00 41.78 167 PRO A C 1
ATOM 1236 O O . PRO A 1 167 ? -8.977 -21.955 7.747 1.00 41.78 167 PRO A O 1
ATOM 1239 N N . THR A 1 168 ? -7.537 -20.309 7.208 1.00 43.03 168 THR A N 1
ATOM 1240 C CA . THR A 1 168 ? -8.455 -19.462 6.462 1.00 43.03 168 THR A CA 1
ATOM 1241 C C . THR A 1 168 ? -8.929 -20.254 5.250 1.00 43.03 168 THR A C 1
ATOM 1243 O O . THR A 1 168 ? -8.122 -20.690 4.424 1.00 43.03 168 THR A O 1
ATOM 1246 N N . ARG A 1 169 ? -10.242 -20.464 5.121 1.00 43.62 169 ARG A N 1
ATOM 1247 C CA . ARG A 1 169 ? -10.811 -20.872 3.834 1.00 43.62 169 ARG A CA 1
ATOM 1248 C C . ARG A 1 169 ? -10.458 -19.761 2.833 1.00 43.62 169 ARG A C 1
ATOM 1250 O O . ARG A 1 169 ? -10.665 -18.594 3.168 1.00 43.62 169 ARG A O 1
ATOM 1257 N N . PRO A 1 170 ? -9.920 -20.068 1.641 1.00 33.81 170 PRO A N 1
ATOM 1258 C CA . PRO A 1 170 ? -9.550 -19.032 0.684 1.00 33.81 170 PRO A CA 1
ATOM 1259 C C . PRO A 1 170 ? -10.794 -18.207 0.319 1.00 33.81 170 PRO A C 1
ATOM 1261 O O . PRO A 1 170 ? -11.724 -18.735 -0.288 1.00 33.81 170 PRO A O 1
ATOM 1264 N N . GLY A 1 171 ? -10.822 -16.940 0.750 1.00 45.84 171 GLY A N 1
ATOM 1265 C CA . GLY A 1 171 ? -11.922 -15.997 0.514 1.00 45.84 171 GLY A CA 1
ATOM 1266 C C . GLY A 1 171 ? -12.366 -15.168 1.726 1.00 45.84 171 GLY A C 1
ATOM 1267 O O . GLY A 1 171 ? -13.023 -14.153 1.523 1.00 45.84 171 GLY A O 1
ATOM 1268 N N . ASP A 1 172 ? -11.998 -15.546 2.953 1.00 43.69 172 ASP A N 1
ATOM 1269 C CA . ASP A 1 172 ? -12.439 -14.835 4.161 1.00 43.69 172 ASP A CA 1
ATOM 1270 C C . ASP A 1 172 ? -11.324 -13.934 4.717 1.00 43.69 172 ASP A C 1
ATOM 1272 O O . ASP A 1 172 ? -10.304 -14.414 5.209 1.00 43.69 172 ASP A O 1
ATOM 1276 N N . ALA A 1 173 ? -11.486 -12.613 4.620 1.00 40.88 173 ALA A N 1
ATOM 1277 C CA . ALA A 1 173 ? -10.570 -11.624 5.201 1.00 40.88 173 ALA A CA 1
ATOM 1278 C C . ALA A 1 173 ? -10.856 -11.412 6.703 1.00 40.88 173 ALA A C 1
ATOM 1280 O O . ALA A 1 173 ? -10.908 -10.281 7.190 1.00 40.88 173 ALA A O 1
ATOM 1281 N N . GLY A 1 174 ? -11.094 -12.507 7.427 1.00 47.22 174 GLY A N 1
ATOM 1282 C CA . GLY A 1 174 ? -11.338 -12.504 8.863 1.00 47.22 174 GLY A CA 1
ATOM 1283 C C . GLY A 1 174 ? -10.052 -12.227 9.640 1.00 47.22 174 GLY A C 1
ATOM 1284 O O . GLY A 1 174 ? -9.001 -12.800 9.353 1.00 47.22 174 GLY A O 1
ATOM 1285 N N . GLN A 1 175 ? -10.136 -11.337 10.632 1.00 51.16 175 GLN A N 1
ATOM 1286 C CA . GLN A 1 175 ? -9.095 -11.133 11.645 1.00 51.16 175 GLN A CA 1
ATOM 1287 C C . GLN A 1 175 ? -8.687 -12.486 12.267 1.00 51.16 175 GLN A C 1
ATOM 1289 O O . GLN A 1 175 ? -9.542 -13.366 12.381 1.00 51.16 175 GLN A O 1
ATOM 1294 N N . PRO A 1 176 ? -7.419 -12.678 12.680 1.00 53.28 176 PRO A N 1
ATOM 1295 C CA . PRO A 1 176 ? -6.981 -13.910 13.332 1.00 53.28 176 PRO A CA 1
ATOM 1296 C C . PRO A 1 176 ? -7.794 -14.145 14.612 1.00 53.28 176 PRO A C 1
ATOM 1298 O O . PRO A 1 176 ? -7.565 -13.506 15.636 1.00 53.28 176 PRO A O 1
ATOM 1301 N N . GLU A 1 177 ? -8.784 -15.037 14.538 1.00 58.72 177 GLU A N 1
ATOM 1302 C CA . GLU A 1 177 ? -9.622 -15.361 15.687 1.00 58.72 177 GLU A CA 1
ATOM 1303 C C . GLU A 1 177 ? -8.888 -16.322 16.637 1.00 58.72 177 GLU A C 1
ATOM 1305 O O . GLU A 1 177 ? -8.399 -17.360 16.187 1.00 58.72 177 GLU A O 1
ATOM 1310 N N . PRO A 1 178 ? -8.832 -16.019 17.946 1.00 63.16 178 PRO A N 1
ATOM 1311 C CA . PRO A 1 178 ? -8.286 -16.926 18.949 1.00 63.16 178 PRO A CA 1
ATOM 1312 C C . PRO A 1 178 ? -9.114 -18.213 19.036 1.00 63.16 178 PRO A C 1
ATOM 1314 O O . PRO A 1 178 ? -10.318 -18.203 18.769 1.00 63.16 178 PRO A O 1
ATOM 1317 N N . ASP A 1 179 ? -8.485 -19.313 19.466 1.00 69.88 179 ASP A N 1
ATOM 1318 C CA . ASP A 1 179 ? -9.194 -20.573 19.699 1.00 69.88 179 ASP A CA 1
ATOM 1319 C C . ASP A 1 179 ? -10.354 -20.352 20.695 1.00 69.88 179 ASP A C 1
ATOM 1321 O O . ASP A 1 179 ? -10.110 -19.998 21.858 1.00 69.88 179 ASP A O 1
ATOM 1325 N N . PRO A 1 180 ? -11.623 -20.535 20.270 1.00 74.06 180 PRO A N 1
ATOM 1326 C CA . PRO A 1 180 ? -12.784 -20.218 21.093 1.00 74.06 180 PRO A CA 1
ATOM 1327 C C . PRO A 1 180 ? -12.838 -21.036 22.379 1.00 74.06 180 PRO A C 1
ATOM 1329 O O . PRO A 1 180 ? -13.372 -20.568 23.385 1.00 74.06 180 PRO A O 1
ATOM 1332 N N . THR A 1 181 ? -12.296 -22.255 22.371 1.00 75.56 181 THR A N 1
ATOM 1333 C CA . THR A 1 181 ? -12.284 -23.110 23.561 1.00 75.56 181 THR A CA 1
ATOM 1334 C C . THR A 1 181 ? -11.258 -22.626 24.581 1.00 75.56 181 THR A C 1
ATOM 1336 O O . THR A 1 181 ? -11.590 -22.533 25.763 1.00 75.56 181 THR A O 1
ATOM 1339 N N . ALA A 1 182 ? -10.058 -22.243 24.135 1.00 80.25 182 ALA A N 1
ATOM 1340 C CA . ALA A 1 182 ? -9.024 -21.689 25.005 1.00 80.25 182 ALA A CA 1
ATOM 1341 C C . ALA A 1 182 ? -9.469 -20.369 25.656 1.00 80.25 182 ALA A C 1
ATOM 1343 O O . ALA A 1 182 ? -9.364 -20.225 26.873 1.00 80.25 182 ALA A O 1
ATOM 1344 N N . LEU A 1 183 ? -10.041 -19.444 24.874 1.00 82.12 183 LEU A N 1
ATOM 1345 C CA . LEU A 1 183 ? -10.504 -18.153 25.391 1.00 82.12 183 LEU A CA 1
ATOM 1346 C C . LEU A 1 183 ? -11.601 -18.325 26.454 1.00 82.12 183 LEU A C 1
ATOM 1348 O O . LEU A 1 183 ? -11.499 -17.764 27.544 1.00 82.12 183 LEU A O 1
ATOM 1352 N N . VAL A 1 184 ? -12.625 -19.138 26.169 1.00 85.19 184 VAL A N 1
ATOM 1353 C CA . VAL A 1 184 ? -13.726 -19.389 27.115 1.00 85.19 184 VAL A CA 1
ATOM 1354 C C . VAL A 1 184 ? -13.221 -20.080 28.381 1.00 85.19 184 VAL A C 1
ATOM 1356 O O . VAL A 1 184 ? -13.627 -19.694 29.476 1.00 85.19 184 VAL A O 1
ATOM 1359 N N . ALA A 1 185 ? -12.325 -21.063 28.257 1.00 83.50 185 ALA A N 1
ATOM 1360 C CA . ALA A 1 185 ? -11.754 -21.755 29.408 1.00 83.50 185 ALA A CA 1
ATOM 1361 C C . ALA A 1 185 ? -10.950 -20.798 30.301 1.00 83.50 185 ALA A C 1
ATOM 1363 O O . ALA A 1 185 ? -11.181 -20.761 31.508 1.00 83.50 185 ALA A O 1
ATOM 1364 N N . SER A 1 186 ? -10.072 -19.974 29.719 1.00 83.88 186 SER A N 1
ATOM 1365 C CA . SER A 1 186 ? -9.260 -19.010 30.470 1.00 83.88 186 SER A CA 1
ATOM 1366 C C . SER A 1 186 ? -10.109 -17.942 31.168 1.00 83.88 186 SER A C 1
ATOM 1368 O O . SER A 1 186 ? -9.877 -17.636 32.342 1.00 83.88 186 SER A O 1
ATOM 1370 N N . VAL A 1 187 ? -11.135 -17.411 30.494 1.00 84.38 187 VAL A N 1
ATOM 1371 C CA . VAL A 1 187 ? -12.070 -16.451 31.104 1.00 84.38 187 VAL A CA 1
ATOM 1372 C C . VAL A 1 187 ? -12.885 -17.118 32.217 1.00 84.38 187 VAL A C 1
ATOM 1374 O O . VAL A 1 187 ? -13.029 -16.535 33.291 1.00 84.38 187 VAL A O 1
ATOM 1377 N N . ALA A 1 188 ? -13.367 -18.350 32.020 1.00 87.38 188 ALA A N 1
ATOM 1378 C CA . ALA A 1 188 ? -14.121 -19.086 33.039 1.00 87.38 188 ALA A CA 1
ATOM 1379 C C . ALA A 1 188 ? -13.276 -19.360 34.290 1.00 87.38 188 ALA A C 1
ATOM 1381 O O . ALA A 1 188 ? -13.744 -19.136 35.405 1.00 87.38 188 ALA A O 1
ATOM 1382 N N . THR A 1 189 ? -12.009 -19.758 34.122 1.00 84.88 189 THR A N 1
ATOM 1383 C CA . THR A 1 189 ? -11.098 -19.986 35.256 1.00 84.88 189 THR A CA 1
ATOM 1384 C C . THR A 1 189 ? -10.816 -18.722 36.062 1.00 84.88 189 THR A C 1
ATOM 1386 O O . THR A 1 189 ? -10.664 -18.804 37.275 1.00 84.88 189 THR A O 1
ATOM 1389 N N . ARG A 1 190 ? -10.770 -17.554 35.407 1.00 83.88 190 ARG A N 1
ATOM 1390 C CA . ARG A 1 190 ? -10.453 -16.273 36.056 1.00 83.88 190 ARG A CA 1
ATOM 1391 C C . ARG A 1 190 ? -11.676 -15.592 36.678 1.00 83.88 190 ARG A C 1
ATOM 1393 O O . ARG A 1 190 ? -11.548 -14.920 37.690 1.00 83.88 190 ARG A O 1
ATOM 1400 N N . THR A 1 191 ? -12.861 -15.782 36.099 1.00 83.88 191 THR A N 1
ATOM 1401 C CA . THR A 1 191 ? -14.111 -15.147 36.568 1.00 83.88 191 THR A CA 1
ATOM 1402 C C . THR A 1 191 ? -14.959 -16.039 37.477 1.00 83.88 191 THR A C 1
ATOM 1404 O O . THR A 1 191 ? -15.868 -15.541 38.135 1.00 83.88 191 THR A O 1
ATOM 1407 N N . GLY A 1 192 ? -14.711 -17.354 37.502 1.00 79.69 192 GLY A N 1
ATOM 1408 C CA . GLY A 1 192 ? -15.531 -18.320 38.241 1.00 79.69 192 GLY A CA 1
ATOM 1409 C C . GLY A 1 192 ? -16.940 -18.529 37.664 1.00 79.69 192 GLY A C 1
ATOM 1410 O O . GLY A 1 192 ? -17.778 -19.151 38.315 1.00 79.69 192 GLY A O 1
ATOM 1411 N N . ARG A 1 193 ? -17.226 -18.009 36.459 1.00 83.25 193 ARG A N 1
ATOM 1412 C CA . ARG A 1 193 ? -18.516 -18.165 35.763 1.00 83.25 193 ARG A CA 1
ATOM 1413 C C . ARG A 1 193 ? -18.595 -19.452 34.941 1.00 83.25 193 ARG A C 1
ATOM 1415 O O . ARG A 1 193 ? -17.586 -20.064 34.595 1.00 83.25 193 ARG A O 1
ATOM 1422 N N . SER A 1 194 ? -19.823 -19.837 34.582 1.00 85.62 194 SER A N 1
ATOM 1423 C CA . SER A 1 194 ? -20.073 -20.989 33.713 1.00 85.62 194 SER A CA 1
ATOM 1424 C C . SER A 1 194 ? -19.458 -20.781 32.317 1.00 85.62 194 SER A C 1
ATOM 1426 O O . SER A 1 194 ? -19.737 -19.765 31.671 1.00 85.62 194 SER A O 1
ATOM 1428 N N . PRO A 1 195 ? -18.696 -21.756 31.782 1.00 82.31 195 PRO A N 1
ATOM 1429 C CA . PRO A 1 195 ? -18.152 -21.694 30.422 1.00 82.31 195 PRO A CA 1
ATOM 1430 C C . PRO A 1 195 ? -19.231 -21.539 29.339 1.00 82.31 195 PRO A C 1
ATOM 1432 O O . PRO A 1 195 ? -18.999 -20.920 28.302 1.00 82.31 195 PRO A O 1
ATOM 1435 N N . VAL A 1 196 ? -20.428 -22.091 29.574 1.00 82.50 196 VAL A N 1
ATOM 1436 C CA . VAL A 1 196 ? -21.555 -22.021 28.628 1.00 82.50 196 VAL A CA 1
ATOM 1437 C C . VAL A 1 196 ? -22.091 -20.593 28.525 1.00 82.50 196 VAL A C 1
ATOM 1439 O O . VAL A 1 196 ? -22.357 -20.111 27.425 1.00 82.50 196 VAL A O 1
ATOM 1442 N N . GLU A 1 197 ? -22.186 -19.902 29.659 1.00 83.62 197 GLU A N 1
ATOM 1443 C CA . GLU A 1 197 ? -22.653 -18.518 29.739 1.00 83.62 197 GLU A CA 1
ATOM 1444 C C . GLU A 1 197 ? -21.678 -17.577 29.018 1.00 83.62 197 GLU A C 1
ATOM 1446 O O . GLU A 1 197 ? -22.082 -16.829 28.129 1.00 83.62 197 GLU A O 1
ATOM 1451 N N . ILE A 1 198 ? -20.375 -17.702 29.297 1.00 84.88 198 ILE A N 1
ATOM 1452 C CA . ILE A 1 198 ? -19.322 -16.898 28.650 1.00 84.88 198 ILE A CA 1
ATOM 1453 C C . ILE A 1 198 ? -19.304 -17.124 27.135 1.00 84.88 198 ILE A C 1
ATOM 1455 O O . ILE A 1 198 ? -19.193 -16.171 26.361 1.00 84.88 198 ILE A O 1
ATOM 1459 N N . ARG A 1 199 ? -19.453 -18.377 26.688 1.00 84.19 199 ARG A N 1
ATOM 1460 C CA . ARG A 1 199 ? -19.511 -18.692 25.257 1.00 84.19 199 ARG A CA 1
ATOM 1461 C C . ARG A 1 199 ? -20.715 -18.032 24.585 1.00 84.19 199 ARG A C 1
ATOM 1463 O O . ARG A 1 199 ? -20.552 -17.454 23.513 1.00 84.19 199 ARG A O 1
ATOM 1470 N N . SER A 1 200 ? -21.889 -18.095 25.214 1.00 84.06 200 SER A N 1
ATOM 1471 C CA . SER A 1 200 ? -23.103 -17.461 24.686 1.00 84.06 200 SER A CA 1
ATOM 1472 C C . SER A 1 200 ? -22.992 -15.934 24.624 1.00 84.06 200 SER A C 1
ATOM 1474 O O . SER A 1 200 ? -23.491 -15.317 23.686 1.00 84.06 200 SER A O 1
ATOM 1476 N N . LEU A 1 201 ? -22.266 -15.328 25.567 1.00 85.00 201 LEU A N 1
ATOM 1477 C CA . LEU A 1 201 ? -22.027 -13.890 25.610 1.00 85.00 201 LEU A CA 1
ATOM 1478 C C . LEU A 1 201 ? -21.077 -13.430 24.486 1.00 85.00 201 LEU A C 1
ATOM 1480 O O . LEU A 1 201 ? -21.397 -12.497 23.746 1.00 85.00 201 LEU A O 1
ATOM 1484 N N . LEU A 1 202 ? -19.928 -14.104 24.341 1.00 83.06 202 LEU A N 1
ATOM 1485 C CA . LEU A 1 202 ? -18.839 -13.706 23.434 1.00 83.06 202 LEU A CA 1
ATOM 1486 C C . LEU A 1 202 ? -19.059 -14.111 21.974 1.00 83.06 202 LEU A C 1
ATOM 1488 O O . LEU A 1 202 ? -18.604 -13.406 21.078 1.00 83.06 202 LEU A O 1
ATOM 1492 N N . TYR A 1 203 ? -19.739 -15.228 21.722 1.00 81.31 203 TYR A N 1
ATOM 1493 C CA . TYR A 1 203 ? -19.984 -15.730 20.362 1.00 81.31 203 TYR A CA 1
ATOM 1494 C C . TYR A 1 203 ? -21.454 -15.620 19.938 1.00 81.31 203 TYR A C 1
ATOM 1496 O O . TYR A 1 203 ? -21.778 -15.899 18.787 1.00 81.31 203 TYR A O 1
ATOM 1504 N N . GLY A 1 204 ? -22.332 -15.170 20.838 1.00 75.75 204 GLY A N 1
ATOM 1505 C CA . GLY A 1 204 ? -23.778 -15.212 20.643 1.00 75.75 204 GLY A CA 1
ATOM 1506 C C . GLY A 1 204 ? -24.352 -16.606 20.914 1.00 75.75 204 GLY A C 1
ATOM 1507 O O . GLY A 1 204 ? -23.652 -17.623 20.871 1.00 75.75 204 GLY A O 1
ATOM 1508 N N . SER A 1 205 ? -25.654 -16.675 21.194 1.00 58.00 205 SER A N 1
ATOM 1509 C CA . SER A 1 205 ? -26.404 -17.918 21.015 1.00 58.00 205 SER A CA 1
ATOM 1510 C C . SER A 1 205 ? -26.330 -18.274 19.528 1.00 58.00 205 SER A C 1
ATOM 1512 O O . SER A 1 205 ? -26.592 -17.431 18.680 1.00 58.00 205 SER A O 1
ATOM 1514 N N . GLY A 1 206 ? -25.889 -19.484 19.191 1.00 46.88 206 GLY A N 1
ATOM 1515 C CA . GLY A 1 206 ? -25.565 -19.885 17.817 1.00 46.88 206 GLY A CA 1
ATOM 1516 C C . GLY A 1 206 ? -26.758 -20.001 16.857 1.00 46.88 206 GLY A C 1
ATOM 1517 O O . GLY A 1 206 ? -26.983 -21.074 16.309 1.00 46.88 206 GLY A O 1
ATOM 1518 N N . MET A 1 207 ? -27.499 -18.919 16.618 1.00 40.69 207 MET A N 1
ATOM 1519 C CA . MET A 1 207 ? -28.412 -18.769 15.488 1.00 40.69 207 MET A CA 1
ATOM 1520 C C . MET A 1 207 ? -28.042 -17.508 14.707 1.00 40.69 207 MET A C 1
ATOM 1522 O O . MET A 1 207 ? -28.109 -16.399 15.230 1.00 40.69 207 MET A O 1
ATOM 1526 N N . SER A 1 208 ? -27.719 -17.712 13.428 1.00 39.66 208 SER A N 1
ATOM 1527 C CA . SER A 1 208 ? -27.485 -16.701 12.382 1.00 39.66 208 SER A CA 1
ATOM 1528 C C . SER A 1 208 ? -26.036 -16.262 12.145 1.00 39.66 208 SER A C 1
ATOM 1530 O O . SER A 1 208 ? -25.772 -15.111 11.808 1.00 39.66 208 SER A O 1
ATOM 1532 N N . GLN A 1 209 ? -25.095 -17.205 12.196 1.00 44.72 209 GLN A N 1
ATOM 1533 C CA . GLN A 1 209 ? -24.068 -17.233 11.151 1.00 44.72 209 GLN A CA 1
ATOM 1534 C C . GLN A 1 209 ? -24.365 -18.456 10.279 1.00 44.72 209 GLN A C 1
ATOM 1536 O O . GLN A 1 209 ? -24.613 -19.531 10.812 1.00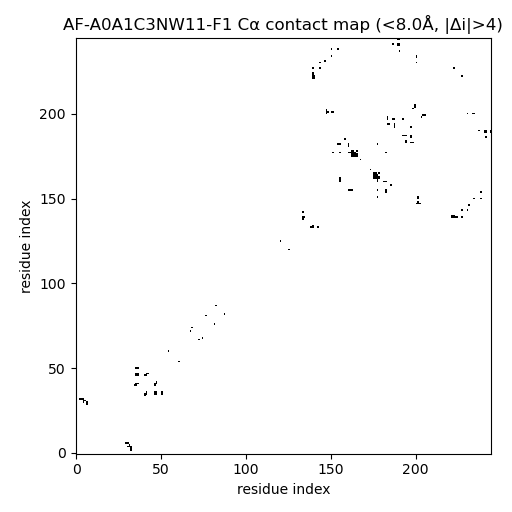 44.72 209 GLN A O 1
ATOM 1541 N N . ASP A 1 210 ? -24.422 -18.247 8.966 1.00 39.75 210 ASP A N 1
ATOM 1542 C CA . ASP A 1 210 ? -24.824 -19.186 7.906 1.00 39.75 210 ASP A CA 1
ATOM 1543 C C . ASP A 1 210 ? -26.328 -19.320 7.612 1.00 39.75 210 ASP A C 1
ATOM 1545 O O . ASP A 1 210 ? -26.958 -20.354 7.818 1.00 39.75 210 ASP A O 1
ATOM 1549 N N . THR A 1 211 ? -26.891 -18.300 6.959 1.00 32.94 211 THR A N 1
ATOM 1550 C CA . THR A 1 211 ? -27.684 -18.544 5.739 1.00 32.94 211 THR A CA 1
ATOM 1551 C C . THR A 1 211 ? -27.748 -17.272 4.884 1.00 32.94 211 THR A C 1
ATOM 1553 O O . THR A 1 211 ? -28.203 -16.240 5.373 1.00 32.94 211 THR A O 1
ATOM 1556 N N . PRO A 1 212 ? -27.333 -17.291 3.603 1.00 42.75 212 PRO A N 1
ATOM 1557 C CA . PRO A 1 212 ? -27.740 -16.262 2.660 1.00 42.75 212 PRO A CA 1
ATOM 1558 C C . PRO A 1 212 ? -29.197 -16.551 2.280 1.00 42.75 212 PRO A C 1
ATOM 1560 O O . PRO A 1 212 ? -29.469 -17.266 1.317 1.00 42.75 212 PRO A O 1
ATOM 1563 N N . THR A 1 213 ? -30.157 -16.060 3.062 1.00 37.75 213 THR A N 1
ATOM 1564 C CA . THR A 1 213 ? -31.578 -16.190 2.719 1.00 37.75 213 THR A CA 1
ATOM 1565 C C . THR A 1 213 ? -31.922 -15.182 1.628 1.00 37.75 213 THR A C 1
ATOM 1567 O O . THR A 1 213 ? -32.232 -14.016 1.863 1.00 37.75 213 THR A O 1
ATOM 1570 N N . THR A 1 214 ? -31.852 -15.655 0.387 1.00 44.00 214 THR A N 1
ATOM 1571 C CA . THR A 1 214 ? -32.608 -15.102 -0.732 1.00 44.00 214 THR A CA 1
ATOM 1572 C C . THR A 1 214 ? -34.096 -15.099 -0.372 1.00 44.00 214 THR A C 1
ATOM 1574 O O . THR A 1 214 ? -34.675 -16.159 -0.176 1.00 44.00 214 THR A O 1
ATOM 1577 N N . GLY A 1 215 ? -34.701 -13.909 -0.321 1.00 45.44 215 GLY A N 1
ATOM 1578 C CA . GLY A 1 215 ? -36.142 -13.691 -0.482 1.00 45.44 215 GLY A CA 1
ATOM 1579 C C . GLY A 1 215 ? -37.053 -14.285 0.596 1.00 45.44 215 GLY A C 1
ATOM 1580 O O . GLY A 1 215 ? -37.499 -15.420 0.487 1.00 45.44 215 GLY A O 1
ATOM 1581 N N . GLY A 1 216 ? -37.448 -13.470 1.573 1.00 34.72 216 GLY A N 1
ATOM 1582 C CA . GLY A 1 216 ? -38.556 -13.805 2.466 1.00 34.72 216 GLY A CA 1
ATOM 1583 C C . GLY A 1 216 ? -38.719 -12.794 3.591 1.00 34.72 216 GLY A C 1
ATOM 1584 O O . GLY A 1 216 ? -37.964 -12.811 4.553 1.00 34.72 216 GLY A O 1
ATOM 1585 N N . MET A 1 217 ? -39.712 -11.915 3.458 1.00 43.19 217 MET A N 1
ATOM 1586 C CA . MET A 1 217 ? -40.177 -10.999 4.499 1.00 43.19 217 MET A CA 1
ATOM 1587 C C . MET A 1 217 ? -40.735 -11.807 5.683 1.00 43.19 217 MET A C 1
ATOM 1589 O O . MET A 1 217 ? -41.899 -12.201 5.677 1.00 43.19 217 MET A O 1
ATOM 1593 N N . ILE A 1 218 ? -39.903 -12.048 6.694 1.00 40.81 218 ILE A N 1
ATOM 1594 C CA . ILE A 1 218 ? -40.324 -12.383 8.057 1.00 40.81 218 ILE A CA 1
ATOM 1595 C C . ILE A 1 218 ? -39.851 -11.208 8.920 1.00 40.81 218 ILE A C 1
ATOM 1597 O O . ILE A 1 218 ? -38.687 -10.824 8.789 1.00 40.81 218 ILE A O 1
ATOM 1601 N N . PRO A 1 219 ? -40.692 -10.608 9.781 1.00 42.38 219 PRO A N 1
ATOM 1602 C CA . PRO A 1 219 ? -40.198 -9.680 10.780 1.00 42.38 219 PRO A CA 1
ATOM 1603 C C . PRO A 1 219 ? -39.378 -10.498 11.776 1.00 42.38 219 PRO A C 1
ATOM 1605 O O . PRO A 1 219 ? -39.916 -11.105 12.697 1.00 42.38 219 PRO A O 1
ATOM 1608 N N . THR A 1 220 ? -38.069 -10.578 11.550 1.00 49.09 220 THR A N 1
ATOM 1609 C CA . THR A 1 220 ? -37.126 -10.938 12.601 1.00 49.09 220 THR A CA 1
ATOM 1610 C C . THR A 1 220 ? -37.355 -9.930 13.719 1.00 49.09 220 THR A C 1
ATOM 1612 O O . THR A 1 220 ? -37.208 -8.729 13.477 1.00 49.09 220 THR A O 1
ATOM 1615 N N . GLU A 1 221 ? -37.758 -10.385 14.907 1.00 50.56 221 GLU A N 1
ATOM 1616 C CA . GLU A 1 221 ? -37.610 -9.605 16.136 1.00 50.56 221 GLU A CA 1
ATOM 1617 C C . GLU A 1 221 ? -36.118 -9.285 16.266 1.00 50.56 221 GLU A C 1
ATOM 1619 O O . GLU A 1 221 ? -35.329 -10.066 16.792 1.00 50.56 221 GLU A O 1
ATOM 1624 N N . GLY A 1 222 ? -35.707 -8.183 15.638 1.00 58.00 222 GLY A N 1
ATOM 1625 C CA . GLY A 1 222 ? -34.340 -7.708 15.677 1.00 58.00 222 GLY A CA 1
ATOM 1626 C C . GLY A 1 222 ? -33.976 -7.417 17.123 1.00 58.00 222 GLY A C 1
ATOM 1627 O O . GLY A 1 222 ? -34.837 -7.031 17.917 1.00 58.00 222 GLY A O 1
ATOM 1628 N N . VAL A 1 223 ? -32.702 -7.602 17.462 1.00 64.12 223 VAL A N 1
ATOM 1629 C CA . VAL A 1 223 ? -32.146 -7.237 18.771 1.00 64.12 223 VAL A CA 1
ATOM 1630 C C . VAL A 1 223 ? -32.679 -5.857 19.162 1.00 64.12 223 VAL A C 1
ATOM 1632 O O . VAL A 1 223 ? -32.481 -4.903 18.418 1.00 64.12 223 VAL A O 1
ATOM 1635 N N . SER A 1 224 ? -33.403 -5.739 20.276 1.00 75.06 224 SER A N 1
ATOM 1636 C CA . SER A 1 224 ? -33.918 -4.444 20.730 1.00 75.06 224 SER A CA 1
ATOM 1637 C C . SER A 1 224 ? -32.769 -3.553 21.212 1.00 75.06 224 SER A C 1
ATOM 1639 O O . SER A 1 224 ? -31.714 -4.046 21.617 1.00 75.06 224 SER A O 1
ATOM 1641 N N . ASP A 1 225 ? -32.959 -2.231 21.198 1.00 77.56 225 ASP A N 1
ATOM 1642 C CA . ASP A 1 225 ? -31.949 -1.294 21.720 1.00 77.56 225 ASP A CA 1
ATOM 1643 C C . ASP A 1 225 ? -31.624 -1.598 23.196 1.00 77.56 225 ASP A C 1
ATOM 1645 O O . ASP A 1 225 ? -30.470 -1.528 23.611 1.00 77.56 225 ASP A O 1
ATOM 1649 N N . GLU A 1 226 ? -32.623 -2.042 23.963 1.00 82.38 226 GLU A N 1
ATOM 1650 C CA . GLU A 1 226 ? -32.469 -2.500 25.347 1.00 82.38 226 GLU A CA 1
ATOM 1651 C C . GLU A 1 226 ? -31.585 -3.752 25.456 1.00 82.38 226 GLU A C 1
ATOM 1653 O O . GLU A 1 226 ? -30.693 -3.807 26.302 1.00 82.38 226 GLU A O 1
ATOM 1658 N N . ALA A 1 227 ? -31.763 -4.733 24.565 1.00 81.50 227 ALA A N 1
ATOM 1659 C CA . ALA A 1 227 ? -30.928 -5.931 24.535 1.00 81.50 227 ALA A CA 1
ATOM 1660 C C . ALA A 1 227 ? -29.471 -5.613 24.155 1.00 81.50 227 ALA A C 1
ATOM 1662 O O . ALA A 1 227 ? -28.546 -6.247 24.666 1.00 81.50 227 ALA A O 1
ATOM 1663 N N . LEU A 1 228 ? -29.252 -4.621 23.285 1.00 82.81 228 LEU A N 1
ATOM 1664 C CA . LEU A 1 228 ? -27.909 -4.168 22.926 1.00 82.81 228 LEU A CA 1
ATOM 1665 C C . LEU A 1 228 ? -27.216 -3.460 24.101 1.00 82.81 228 LEU A C 1
ATOM 1667 O O . LEU A 1 228 ? -26.040 -3.720 24.347 1.00 82.81 228 LEU A O 1
ATOM 1671 N N . VAL A 1 229 ? -27.935 -2.614 24.846 1.00 86.50 229 VAL A N 1
ATOM 1672 C CA . VAL A 1 229 ? -27.408 -1.964 26.060 1.00 86.50 229 VAL A CA 1
ATOM 1673 C C . VAL A 1 229 ? -27.081 -3.005 27.131 1.00 86.50 229 VAL A C 1
ATOM 1675 O O . VAL A 1 229 ? -25.971 -3.006 27.658 1.00 86.50 229 VAL A O 1
ATOM 1678 N N . ALA A 1 230 ? -27.983 -3.960 27.375 1.00 86.19 230 ALA A N 1
ATOM 1679 C CA . ALA A 1 230 ? -27.738 -5.045 28.324 1.00 86.19 230 ALA A CA 1
ATOM 1680 C C . ALA A 1 230 ? -26.512 -5.897 27.940 1.00 86.19 230 ALA A C 1
ATOM 1682 O O . ALA A 1 230 ? -25.749 -6.310 28.813 1.00 86.19 230 ALA A O 1
ATOM 1683 N N . LEU A 1 231 ? -26.287 -6.136 26.641 1.00 86.81 231 LEU A N 1
ATOM 1684 C CA . LEU A 1 231 ? -25.089 -6.827 26.155 1.00 86.81 231 LEU A CA 1
ATOM 1685 C C . LEU A 1 231 ? -23.810 -6.040 26.474 1.00 86.81 231 LEU A C 1
ATOM 1687 O O . LEU A 1 231 ? -22.833 -6.643 26.914 1.00 86.81 231 LEU A O 1
ATOM 1691 N N . VAL A 1 232 ? -23.809 -4.720 26.259 1.00 89.56 232 VAL A N 1
ATOM 1692 C CA . VAL A 1 232 ? -22.666 -3.853 26.594 1.00 89.56 232 VAL A CA 1
ATOM 1693 C C . VAL A 1 232 ? -22.376 -3.917 28.092 1.00 89.56 232 VAL A C 1
ATOM 1695 O O . VAL A 1 232 ? -21.240 -4.192 28.471 1.00 89.56 232 VAL A O 1
ATOM 1698 N N . ASP A 1 233 ? -23.400 -3.786 28.938 1.00 89.56 233 ASP A N 1
ATOM 1699 C CA . ASP A 1 233 ? -23.240 -3.857 30.396 1.00 89.56 233 ASP A CA 1
ATOM 1700 C C . ASP A 1 233 ? -22.671 -5.210 30.856 1.00 89.56 233 ASP A C 1
ATOM 1702 O O . ASP A 1 233 ? -21.825 -5.275 31.755 1.00 89.56 233 ASP A O 1
ATOM 1706 N N . GLN A 1 234 ? -23.111 -6.310 30.237 1.00 88.62 234 GLN A N 1
ATOM 1707 C CA . GLN A 1 234 ? -22.607 -7.650 30.540 1.00 88.62 234 GLN A CA 1
ATOM 1708 C C . GLN A 1 234 ? -21.156 -7.854 30.082 1.00 88.62 234 GLN A C 1
ATOM 1710 O O . GLN A 1 234 ? -20.389 -8.504 30.798 1.00 88.62 234 GLN A O 1
ATOM 1715 N N . LEU A 1 235 ? -20.772 -7.307 28.924 1.00 89.75 235 LEU A N 1
ATOM 1716 C CA . LEU A 1 235 ? -19.394 -7.342 28.423 1.00 89.75 235 LEU A CA 1
ATOM 1717 C C . LEU A 1 235 ? -18.459 -6.501 29.306 1.00 89.75 235 LEU A C 1
ATOM 1719 O O . LEU A 1 235 ? -17.421 -7.003 29.735 1.00 89.75 235 LEU A O 1
ATOM 1723 N N . ASP A 1 236 ? -18.864 -5.288 29.684 1.00 89.38 236 ASP A N 1
ATOM 1724 C CA . ASP A 1 236 ? -18.093 -4.416 30.581 1.00 89.38 236 ASP A CA 1
ATOM 1725 C C . ASP A 1 236 ? -17.964 -5.009 31.993 1.00 89.38 236 ASP A C 1
ATOM 1727 O O . ASP A 1 236 ? -16.944 -4.854 32.674 1.00 89.38 236 ASP A O 1
ATOM 1731 N N . ALA A 1 237 ? -19.000 -5.699 32.482 1.00 88.69 237 ALA A N 1
ATOM 1732 C CA . ALA A 1 237 ? -18.917 -6.440 33.737 1.00 88.69 237 ALA A CA 1
ATOM 1733 C C . ALA A 1 237 ? -17.917 -7.603 33.643 1.00 88.69 237 ALA A C 1
ATOM 1735 O O . ALA A 1 237 ? -17.148 -7.815 34.585 1.00 88.69 237 ALA A O 1
ATOM 1736 N N . LEU A 1 238 ? -17.900 -8.328 32.520 1.00 88.69 238 LEU A N 1
ATOM 1737 C CA . LEU A 1 238 ? -16.956 -9.419 32.278 1.00 88.69 238 LEU A CA 1
ATOM 1738 C C . LEU A 1 238 ? -15.511 -8.901 32.226 1.00 88.69 238 LEU A C 1
ATOM 1740 O O . LEU A 1 238 ? -14.644 -9.454 32.905 1.00 88.69 238 LEU A O 1
ATOM 1744 N N . ASP A 1 239 ? -15.254 -7.820 31.488 1.00 88.94 239 ASP A N 1
ATOM 1745 C CA . ASP A 1 239 ? -13.916 -7.228 31.360 1.00 88.94 239 ASP A CA 1
ATOM 1746 C C . ASP A 1 239 ? -13.376 -6.719 32.711 1.00 88.94 239 ASP A C 1
ATOM 1748 O O . ASP A 1 239 ? -12.207 -6.947 33.060 1.00 88.94 239 ASP A O 1
ATOM 1752 N N . ARG A 1 240 ? -14.247 -6.121 33.540 1.00 88.25 240 ARG A N 1
ATOM 1753 C CA . ARG A 1 240 ? -13.911 -5.729 34.921 1.00 88.25 240 ARG A CA 1
ATOM 1754 C C . ARG A 1 240 ? -13.608 -6.925 35.820 1.00 88.25 240 ARG A C 1
ATOM 1756 O O . ARG A 1 240 ? -12.664 -6.860 36.603 1.00 88.25 240 ARG A O 1
ATOM 1763 N N . GLN A 1 241 ? -14.362 -8.018 35.715 1.00 87.38 241 GLN A N 1
ATOM 1764 C CA . GLN A 1 241 ? -14.096 -9.235 36.493 1.00 87.38 241 GLN A CA 1
ATOM 1765 C C . GLN A 1 241 ? -12.760 -9.874 36.104 1.00 87.38 241 GLN A C 1
ATOM 1767 O O . GLN A 1 241 ? -11.994 -10.265 36.979 1.00 87.38 241 GLN A O 1
ATOM 1772 N N . VAL A 1 242 ? -12.435 -9.898 34.809 1.00 86.69 242 VAL A N 1
ATOM 1773 C CA . VAL A 1 242 ? -11.124 -10.357 34.320 1.00 86.69 242 VAL A CA 1
ATOM 1774 C C . VAL A 1 242 ? -9.989 -9.429 34.778 1.00 86.69 242 VAL A C 1
ATOM 1776 O O . VAL A 1 242 ? -8.857 -9.878 34.911 1.00 86.69 242 VAL A O 1
ATOM 1779 N N . ALA A 1 243 ? -10.258 -8.145 35.046 1.00 84.00 243 ALA A N 1
ATOM 1780 C CA . ALA A 1 243 ? -9.281 -7.222 35.637 1.00 84.00 243 ALA A CA 1
ATOM 1781 C C . ALA A 1 243 ? -9.029 -7.415 37.126 1.00 84.00 243 ALA A C 1
ATOM 1783 O O . ALA A 1 243 ? -7.949 -7.070 37.596 1.00 84.00 243 ALA A O 1
ATOM 1784 N N . ALA A 1 244 ? -10.017 -7.927 37.851 1.00 82.88 244 ALA A N 1
ATOM 1785 C CA . ALA A 1 244 ? -9.947 -8.057 39.296 1.00 82.88 244 ALA A CA 1
ATOM 1786 C C . ALA A 1 244 ? -9.344 -9.392 39.775 1.00 82.88 244 ALA A C 1
ATOM 1788 O O . ALA A 1 244 ? -8.945 -9.463 40.936 1.00 82.88 244 ALA A O 1
ATOM 1789 N N . GLY A 1 245 ? -9.305 -10.430 38.926 1.00 66.56 245 GLY A N 1
ATOM 1790 C CA . GLY A 1 245 ? -8.821 -11.783 39.259 1.00 66.56 245 GLY A CA 1
ATOM 1791 C C . GLY A 1 245 ? -7.458 -12.130 38.677 1.00 66.56 245 GLY A C 1
ATOM 1792 O O . GLY A 1 245 ? -6.640 -12.722 39.409 1.00 66.56 245 GLY A O 1
#

Mean predicted aligned error: 21.4 Å

Radius of gyration: 44.64 Å; Cα contacts (8 Å, |Δi|>4): 104; chains: 1; bounding box: 86×63×109 Å

Solvent-accessible surface area (backbone atoms only — not comparable to full-atom values): 15833 Å² total; per-residue (Å²): 133,85,83,71,68,69,82,82,78,82,75,77,89,79,67,92,87,67,73,85,72,74,84,71,94,68,89,82,82,86,60,73,68,67,63,46,76,35,89,92,34,28,86,44,98,54,27,44,60,52,52,48,54,66,54,69,76,46,100,72,82,87,83,86,75,86,65,94,67,48,102,81,44,71,89,78,56,52,80,74,68,71,47,59,72,67,56,58,53,48,53,51,51,51,51,51,51,51,51,53,48,49,52,55,53,54,66,68,58,61,76,78,74,78,70,81,72,92,58,86,74,50,74,63,57,59,52,49,53,52,50,51,52,41,59,74,66,67,40,50,68,58,51,54,51,51,52,29,52,52,48,52,51,53,52,33,65,75,70,68,52,74,61,47,68,66,87,67,61,93,86,61,93,66,75,69,53,54,54,68,65,61,54,32,50,55,50,22,72,49,57,75,49,59,50,69,59,50,42,36,66,56,70,40,69,95,74,83,83,89,73,90,78,77,85,78,99,65,89,68,86,62,76,46,75,67,57,52,51,52,49,50,55,52,50,55,51,49,55,50,39,60,71,76,93

pLDDT: mean 70.83, std 16.76, range [32.94, 96.81]

Foldseek 3Di:
DDQDQDDDDDDDDDDPPDDDDPPPPDDDDRDSDCVLVDPVNVPPPCSVVVVCVVVVVDPDDDDDDPDCDPVPNPVPQDPVSPDDVVVVVVVVVVVVVVVVVVVVVVVVPPPPPPPVPVDPCPPVNVVVVVVVVCVVVVVLVVVLLVVLVVLQVVLCVLLVAPLPQDPDDPPDPDDSGRDLVVSLVSLCVQLVDDSVVSSCLNVNDPDDDDDPDDDDDDPDPPQDPVNSVVSVVVSVVSVVSSVVD

Secondary structure (DSSP, 8-state):
----------PPPPPTTP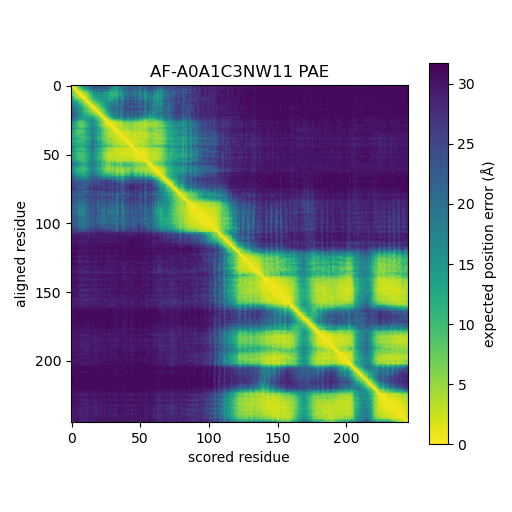PPPP---PPP---S--GGGSTTTSSSTTHHHHHHHHHHTSS--------TTSTT-GGG--GGGSS-HHHHHHHHHHHHHHHHHHHHHHHTS---------S---HHHHHHHHHHHHHHTT-HHHHHHHHHHHHHHHHHHHHT---------TT--------HHHHHHHHHHHH---HHHHHHHHH-SS-SSS----S---------HHHHHHHHHHHHHHHHHHHH-